Protein AF-A0A0C9SWU8-F1 (afdb_monomer_lite)

pLDDT: mean 70.41, std 19.1, range [39.62, 98.0]

Organism: NCBI:txid664439

Sequence (271 aa):
MQPNIFSATKKQVTKLTDKARAALEDKLDSVSSKKRRNDEHTHTKKSHVDVGSVGRHPNKETPDQETTTHKRRRVEIEEVEDDEEDDLQHQACQLSSDSDVILIEDNDGRSMGHAAMRSTATQSMERAAKTGTRTTVESIKALTPKEELEKMLKDCNSPIYAFFEPTPTIEDVGGRRSHVFKCCARGCKATVRRYLDTTDARSTGNMRKHAKKCWGDEVLKAADSVKSATEVRENIVGSILRTGSITRAFERKGQGKVTYSHRQHTRVETK

Secondary structure (DSSP, 8-state):
-PPP---SSTTSHHHHHHHHHHHHHHHHHHHHGGGSSSS---------------------------------------------------------------------------------------------------------HHHHHHHHHHH---GGGGGB-SSPEEEEETTEEEEEEEB-STT---EEEEESSSGGGG--HHHHHHHHHHH-HHHHHHHHT-S-HHHHIIIIIHHHHHHHHHHHHT--SS--------PPPPTTT--

Radius of gyration: 35.55 Å; chains: 1; bounding box: 85×78×95 Å

Foldseek 3Di:
DDDDDPDPDPPPPVVVVVVVVVVVVVVVVVVVVVPPPDPPDDDDDDDDDDDDDDDDDDDDDDDDDDDDPDDDDPDDDDDDPDDDDDDDDDDDDDDDPDDDPPPPPDPDDDDDDDDDDDDDDDDDDDDDDDDPPPPPPPPPPPPDPVNVQVVVLVVPFQLLLLQWDSRWDWDQDPNWTWTWTAGPFPPGRDIDIATCPDPCNVPCVSSLVVCCVRVNPVLSVVSNVDRGNVCSNVPRVVVCVVVVVVVVVVVDPDPDDPDDDPDDDDPVNVD

Structure (mmCIF, N/CA/C/O backbone):
data_AF-A0A0C9SWU8-F1
#
_entry.id   AF-A0A0C9SWU8-F1
#
loop_
_atom_site.group_PDB
_atom_site.id
_atom_site.type_symbol
_atom_site.label_atom_id
_atom_site.label_alt_id
_atom_site.label_comp_id
_atom_site.label_asym_id
_atom_site.label_entity_id
_atom_site.label_seq_id
_atom_site.pdbx_PDB_ins_code
_atom_site.Cart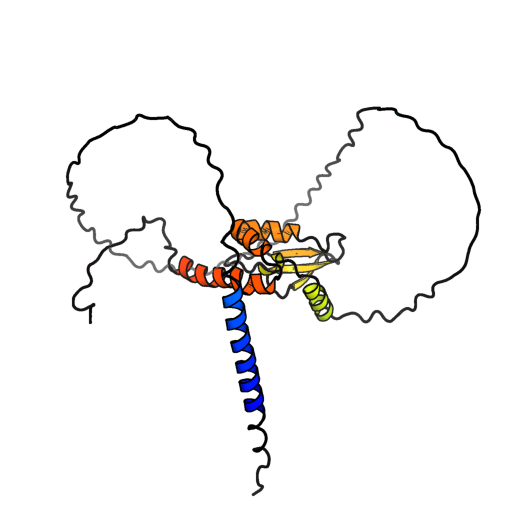n_x
_atom_site.Cartn_y
_atom_site.Cartn_z
_atom_site.occupancy
_atom_site.B_iso_or_equiv
_atom_site.auth_seq_id
_atom_site.auth_comp_id
_atom_site.auth_asym_id
_atom_site.auth_atom_id
_atom_site.pdbx_PDB_model_num
ATOM 1 N N . MET A 1 1 ? 38.769 -31.022 38.317 1.00 47.88 1 MET A N 1
ATOM 2 C CA . MET A 1 1 ? 37.959 -29.785 38.378 1.00 47.88 1 MET A CA 1
ATOM 3 C C . MET A 1 1 ? 38.689 -28.713 37.582 1.00 47.88 1 MET A C 1
ATOM 5 O O . MET A 1 1 ? 39.791 -28.356 37.970 1.00 47.88 1 MET A O 1
ATOM 9 N N . GLN A 1 2 ? 38.154 -28.289 36.434 1.00 52.06 2 GLN A N 1
ATOM 10 C CA . GLN A 1 2 ? 38.769 -27.257 35.586 1.00 52.06 2 GLN A CA 1
ATOM 11 C C . GLN A 1 2 ? 38.039 -25.913 35.774 1.00 52.06 2 GLN A C 1
ATOM 13 O O . GLN A 1 2 ? 36.806 -25.912 35.768 1.00 52.06 2 GLN A O 1
ATOM 18 N N . PRO A 1 3 ? 38.750 -24.783 35.960 1.00 63.34 3 PRO A N 1
ATOM 19 C CA . PRO A 1 3 ? 38.128 -23.472 36.118 1.00 63.34 3 PRO A CA 1
ATOM 20 C C . PRO A 1 3 ? 37.702 -22.865 34.770 1.00 63.34 3 PRO A C 1
ATOM 22 O O . PRO A 1 3 ? 38.410 -22.940 33.770 1.00 63.34 3 PRO A O 1
ATOM 25 N N . ASN A 1 4 ? 36.515 -22.256 34.773 1.00 55.75 4 ASN A N 1
ATOM 26 C CA . ASN A 1 4 ? 35.822 -21.691 33.616 1.00 55.75 4 ASN A CA 1
ATOM 27 C C . ASN A 1 4 ? 36.300 -20.249 33.328 1.00 55.75 4 ASN A C 1
ATOM 29 O O . ASN A 1 4 ? 36.166 -19.372 34.180 1.00 55.75 4 ASN A O 1
ATOM 33 N N . ILE A 1 5 ? 36.852 -20.007 32.133 1.00 56.44 5 ILE A N 1
ATOM 34 C CA . ILE A 1 5 ? 37.619 -18.793 31.764 1.00 56.44 5 ILE A CA 1
ATOM 35 C C . ILE A 1 5 ? 36.737 -17.715 31.070 1.00 56.44 5 ILE A C 1
ATOM 37 O O . ILE A 1 5 ? 37.206 -16.641 30.707 1.00 56.44 5 ILE A O 1
ATOM 41 N N . PHE A 1 6 ? 35.425 -17.929 30.908 1.00 51.94 6 PHE A N 1
ATOM 42 C CA . PHE A 1 6 ? 34.576 -17.103 30.023 1.00 51.94 6 PHE A CA 1
ATOM 43 C C . PHE A 1 6 ? 33.811 -15.913 30.655 1.00 51.94 6 PHE A C 1
ATOM 45 O O . PHE A 1 6 ? 32.826 -15.449 30.081 1.00 51.94 6 PHE A O 1
ATOM 52 N N . SER A 1 7 ? 34.208 -15.360 31.807 1.00 54.78 7 SER A N 1
ATOM 53 C CA . SER A 1 7 ? 33.373 -14.360 32.520 1.00 54.78 7 SER A CA 1
ATOM 54 C C . SER A 1 7 ? 33.763 -12.874 32.375 1.00 54.78 7 SER A C 1
ATOM 56 O O . SER A 1 7 ? 33.052 -12.014 32.898 1.00 54.78 7 SER A O 1
ATOM 58 N N . ALA A 1 8 ? 34.827 -12.511 31.647 1.00 53.88 8 ALA A N 1
ATOM 59 C CA . ALA A 1 8 ? 35.424 -11.170 31.782 1.00 53.88 8 ALA A CA 1
ATOM 60 C C . ALA A 1 8 ? 34.993 -10.070 30.777 1.00 53.88 8 ALA A C 1
ATOM 62 O O . ALA A 1 8 ? 35.348 -8.911 30.985 1.00 53.88 8 ALA A O 1
ATOM 63 N N . THR A 1 9 ? 34.215 -10.339 29.721 1.00 53.28 9 THR A N 1
ATOM 64 C CA . THR A 1 9 ? 34.000 -9.338 28.639 1.00 53.28 9 THR A CA 1
ATOM 65 C C . THR A 1 9 ? 32.663 -8.581 28.661 1.00 53.28 9 THR A C 1
ATOM 67 O O . THR A 1 9 ? 32.473 -7.649 27.881 1.00 53.28 9 THR A O 1
ATOM 70 N N . LYS A 1 10 ? 31.739 -8.868 29.590 1.00 54.56 10 LYS A N 1
ATOM 71 C CA . LYS A 1 10 ? 30.397 -8.234 29.607 1.00 54.56 10 LYS A CA 1
ATOM 72 C C . LYS A 1 10 ? 30.336 -6.780 30.110 1.00 54.56 10 LYS A C 1
ATOM 74 O O . LYS A 1 10 ? 29.286 -6.159 29.995 1.00 54.56 10 LYS A O 1
ATOM 79 N N . LYS A 1 11 ? 31.417 -6.205 30.652 1.00 56.09 11 LYS A N 1
ATOM 80 C CA . LYS A 1 11 ? 31.370 -4.873 31.304 1.00 56.09 11 LYS A CA 1
ATOM 81 C C . LYS A 1 11 ? 31.743 -3.680 30.414 1.00 56.09 11 LYS A C 1
ATOM 83 O O . LYS A 1 11 ? 31.545 -2.546 30.840 1.00 56.09 11 LYS A O 1
ATOM 88 N N . GLN A 1 12 ? 32.278 -3.895 29.209 1.00 54.97 12 GLN A N 1
ATOM 89 C CA . GLN A 1 12 ? 32.677 -2.782 28.328 1.00 54.97 12 GLN A CA 1
ATOM 90 C C . GLN A 1 12 ? 31.614 -2.392 27.290 1.00 54.97 12 GLN A C 1
ATOM 92 O O . GLN A 1 12 ? 31.595 -1.245 26.856 1.00 54.97 12 GLN A O 1
ATOM 97 N N . VAL A 1 13 ? 30.684 -3.288 26.945 1.00 53.06 13 VAL A N 1
ATOM 98 C CA . VAL A 1 13 ? 29.680 -3.025 25.896 1.00 53.06 13 VAL A CA 1
ATOM 99 C C . VAL A 1 13 ? 28.557 -2.090 26.376 1.00 53.06 13 VAL A C 1
ATOM 101 O O . VAL A 1 13 ? 28.048 -1.301 25.589 1.00 53.06 13 VAL A O 1
ATOM 104 N N . THR A 1 14 ? 28.222 -2.081 27.670 1.00 56.97 14 THR A N 1
ATOM 105 C CA . THR A 1 14 ? 27.148 -1.221 28.209 1.00 56.97 14 THR A CA 1
ATOM 106 C C . THR A 1 14 ? 27.554 0.245 28.382 1.00 56.97 14 THR A C 1
ATOM 108 O O . THR A 1 14 ? 26.711 1.129 28.312 1.00 56.97 14 THR A O 1
ATOM 111 N N . LYS A 1 15 ? 28.849 0.551 28.542 1.00 56.38 15 LYS A N 1
ATOM 112 C CA . LYS A 1 15 ? 29.302 1.947 28.698 1.00 56.38 15 LYS A CA 1
ATOM 113 C C . LYS A 1 15 ? 29.276 2.743 27.392 1.00 56.38 15 LYS A C 1
ATOM 115 O O . LYS A 1 15 ? 29.245 3.971 27.429 1.00 56.38 15 LYS A O 1
ATOM 120 N N . LEU A 1 16 ? 29.301 2.065 26.242 1.00 50.59 16 LEU A N 1
ATOM 121 C CA . LEU A 1 16 ? 29.279 2.733 24.941 1.00 50.59 16 LEU A CA 1
ATOM 122 C C . LEU A 1 16 ? 27.865 3.197 24.546 1.00 50.59 16 LEU A C 1
ATOM 124 O O . LEU A 1 16 ? 27.728 4.169 23.807 1.00 50.59 16 LEU A O 1
ATOM 128 N N . THR A 1 17 ? 26.818 2.549 25.064 1.00 58.84 17 THR A N 1
ATOM 129 C CA . THR A 1 17 ? 25.421 2.853 24.716 1.00 58.84 17 THR A CA 1
ATOM 130 C C . THR A 1 17 ? 24.862 4.055 25.474 1.00 58.84 17 THR A C 1
ATOM 132 O O . THR A 1 17 ? 24.115 4.841 24.894 1.00 58.84 17 THR A O 1
ATOM 135 N N . ASP A 1 18 ? 25.280 4.272 26.722 1.00 63.75 18 ASP A N 1
ATOM 136 C CA . ASP A 1 18 ? 24.741 5.370 27.539 1.00 63.75 18 ASP A CA 1
ATOM 137 C C . ASP A 1 18 ? 25.256 6.743 27.077 1.00 63.75 18 ASP A C 1
ATOM 139 O O . ASP A 1 18 ? 24.504 7.717 27.027 1.00 63.75 18 ASP A O 1
ATOM 143 N N . LYS A 1 19 ? 26.516 6.817 26.626 1.00 69.94 19 LYS A N 1
ATOM 144 C CA . LYS A 1 19 ? 27.094 8.062 26.089 1.00 69.94 19 LYS A CA 1
ATOM 145 C C . LYS A 1 19 ? 26.500 8.447 24.730 1.00 69.94 19 LYS A C 1
ATOM 147 O O . LYS A 1 19 ? 26.352 9.632 24.440 1.00 69.94 19 LYS A O 1
ATOM 152 N N . ALA A 1 20 ? 26.137 7.460 23.910 1.00 67.31 20 ALA A N 1
ATOM 153 C CA . ALA A 1 20 ? 25.455 7.702 22.640 1.00 67.31 20 ALA A CA 1
ATOM 154 C C . ALA A 1 20 ? 24.008 8.183 22.844 1.00 67.31 20 ALA A C 1
ATOM 156 O O . ALA A 1 20 ? 23.536 9.026 22.083 1.00 67.31 20 ALA A O 1
ATOM 157 N N . ARG A 1 21 ? 23.325 7.699 23.893 1.00 74.62 21 ARG A N 1
ATOM 158 C CA . ARG A 1 21 ? 21.961 8.123 24.237 1.00 74.62 21 ARG A CA 1
ATOM 159 C C . ARG A 1 21 ? 21.907 9.580 24.710 1.00 74.62 21 ARG A C 1
ATOM 161 O O . ARG A 1 21 ? 21.092 10.337 24.195 1.00 74.62 21 ARG A O 1
ATOM 168 N N . ALA A 1 22 ? 22.834 9.999 25.576 1.00 72.31 22 ALA A N 1
ATOM 169 C CA . ALA A 1 22 ? 22.906 11.386 26.054 1.00 72.31 22 ALA A CA 1
ATOM 170 C C . ALA A 1 22 ? 23.155 12.408 24.921 1.00 72.31 22 ALA A C 1
ATOM 172 O O . ALA A 1 22 ? 22.574 13.487 24.911 1.00 72.31 22 ALA A O 1
ATOM 173 N N . ALA A 1 23 ? 23.960 12.053 23.911 1.00 69.44 23 ALA A N 1
ATOM 174 C CA . ALA A 1 23 ? 24.238 12.939 22.774 1.00 69.44 23 ALA A CA 1
ATOM 175 C C . ALA A 1 23 ? 23.053 13.111 21.796 1.00 69.44 23 ALA A C 1
ATOM 177 O O . ALA A 1 23 ? 23.076 14.018 20.958 1.00 69.44 23 ALA A O 1
ATOM 178 N N . LEU A 1 24 ? 22.043 12.233 21.856 1.00 67.00 24 LEU A N 1
ATOM 179 C CA . LEU A 1 24 ? 20.829 12.340 21.042 1.00 67.00 24 LEU A CA 1
ATOM 180 C C . LEU A 1 24 ? 19.758 13.216 21.705 1.00 67.00 24 LEU A C 1
ATOM 182 O O . LEU A 1 24 ? 19.056 13.926 20.988 1.00 67.00 24 LEU A O 1
ATOM 186 N N . GLU A 1 25 ? 19.665 13.215 23.037 1.00 73.94 25 GLU A N 1
ATOM 187 C CA . GLU A 1 25 ? 18.681 14.023 23.776 1.00 73.94 25 GLU A CA 1
ATOM 188 C C . GLU A 1 25 ? 18.983 15.531 23.662 1.00 73.94 25 GLU A C 1
ATOM 190 O O . GLU A 1 25 ? 18.092 16.295 23.294 1.00 73.94 25 GLU A O 1
ATOM 195 N N . ASP A 1 26 ? 20.253 15.947 23.767 1.00 69.94 26 ASP A N 1
ATOM 196 C CA . ASP A 1 26 ? 20.664 17.360 23.612 1.00 69.94 26 ASP A CA 1
ATOM 197 C C . ASP A 1 26 ? 20.323 17.967 22.234 1.00 69.94 26 ASP A C 1
ATOM 199 O O . ASP A 1 26 ? 20.145 19.180 22.084 1.00 69.94 26 ASP A O 1
ATOM 203 N N . LYS A 1 27 ? 20.213 17.143 21.183 1.00 70.00 27 LYS A N 1
ATOM 204 C CA . LYS A 1 27 ? 19.868 17.642 19.843 1.00 70.00 27 LYS A CA 1
ATOM 205 C C . LYS A 1 27 ? 18.384 17.963 19.702 1.00 70.00 27 LYS A C 1
ATOM 207 O O . LYS A 1 27 ? 18.059 18.873 18.936 1.00 70.00 27 LYS A O 1
ATOM 212 N N . LEU A 1 28 ? 17.502 17.263 20.418 1.00 65.31 28 LEU A N 1
ATOM 213 C CA . LEU A 1 28 ? 16.052 17.441 20.296 1.00 65.31 28 LEU A CA 1
ATOM 214 C C . LEU A 1 28 ? 15.585 18.774 20.901 1.00 65.31 28 LEU A C 1
ATOM 216 O O . LEU A 1 28 ? 14.762 19.461 20.289 1.00 65.31 28 LEU A O 1
ATOM 220 N N . ASP A 1 29 ? 16.194 19.218 22.001 1.00 61.25 29 ASP A N 1
ATOM 221 C CA . ASP A 1 29 ? 15.838 20.496 22.636 1.00 61.25 29 ASP A CA 1
ATOM 222 C C . ASP A 1 29 ? 16.274 21.722 21.812 1.00 61.25 29 ASP A C 1
ATOM 224 O O . ASP A 1 29 ? 15.591 22.755 21.788 1.00 61.25 29 ASP A O 1
ATOM 228 N N . SER A 1 30 ? 17.351 21.600 21.025 1.00 59.16 30 SER A N 1
ATOM 229 C CA . SER A 1 30 ? 17.809 22.690 20.149 1.00 59.16 30 SER A CA 1
ATOM 230 C C . SER A 1 30 ? 16.862 22.960 18.965 1.00 59.16 30 SER A C 1
ATOM 232 O O . SER A 1 30 ? 16.783 24.090 18.473 1.00 59.16 30 SER A O 1
ATOM 234 N N . VAL A 1 31 ? 16.106 21.947 18.517 1.00 57.38 31 VAL A N 1
ATOM 235 C CA . VAL A 1 31 ? 15.198 22.060 17.361 1.00 57.38 31 VAL A CA 1
ATOM 236 C C . VAL A 1 31 ? 13.874 22.723 17.759 1.00 57.38 31 VAL A C 1
ATOM 238 O O . VAL A 1 31 ? 13.303 23.478 16.969 1.00 57.38 31 VAL A O 1
ATOM 241 N N . SER A 1 32 ? 13.423 22.541 19.005 1.00 55.31 32 SER A N 1
ATOM 242 C CA . SER A 1 32 ? 12.180 23.145 19.514 1.00 55.31 32 SER A CA 1
ATOM 243 C C . SER A 1 32 ? 12.263 24.679 19.618 1.00 55.31 32 SER A C 1
ATOM 245 O O . SER A 1 32 ? 11.308 25.397 19.310 1.00 55.31 32 SER A O 1
ATOM 247 N N . SER A 1 33 ? 13.446 25.220 19.928 1.00 55.47 33 SER A N 1
ATOM 248 C CA . SER A 1 33 ? 13.634 26.667 20.126 1.00 55.47 33 SER A CA 1
ATOM 249 C C . SER A 1 33 ? 13.667 27.491 18.829 1.00 55.47 33 SER A C 1
ATOM 251 O O . SER A 1 33 ? 13.502 28.711 18.867 1.00 55.47 33 SER A O 1
ATOM 253 N N . LYS A 1 34 ? 13.835 26.860 17.658 1.00 53.09 34 LYS A N 1
ATOM 254 C CA . LYS A 1 34 ? 13.972 27.573 16.370 1.00 53.09 34 LYS A CA 1
ATOM 255 C C . LYS A 1 34 ? 12.651 27.801 15.628 1.00 53.09 34 LYS A C 1
ATOM 257 O O . LYS A 1 34 ? 12.633 28.541 14.650 1.00 53.09 34 LYS A O 1
ATOM 262 N N . LYS A 1 35 ? 11.538 27.232 16.110 1.00 48.38 35 LYS A N 1
ATOM 263 C CA . LYS A 1 35 ? 10.212 27.354 15.474 1.00 48.38 35 LYS A CA 1
ATOM 264 C C . LYS A 1 35 ? 9.399 28.583 15.920 1.00 48.38 35 LYS A C 1
ATOM 266 O O . LYS A 1 35 ? 8.343 28.837 15.364 1.00 48.38 35 LYS A O 1
ATOM 271 N N . ARG A 1 36 ? 9.885 29.383 16.877 1.00 53.19 36 ARG A N 1
ATOM 272 C CA . ARG A 1 36 ? 9.131 30.513 17.464 1.00 53.19 36 ARG A CA 1
ATOM 273 C C . ARG A 1 36 ? 9.461 31.914 16.921 1.00 53.19 36 ARG A C 1
ATOM 275 O O . ARG A 1 36 ? 9.076 32.890 17.549 1.00 53.19 36 ARG A O 1
ATOM 282 N N . ARG A 1 37 ? 10.173 32.056 15.795 1.00 53.34 37 ARG A N 1
ATOM 283 C CA . ARG A 1 37 ? 10.586 33.387 15.281 1.00 53.34 37 ARG A CA 1
ATOM 284 C C . ARG A 1 37 ? 9.999 33.827 13.932 1.00 53.34 37 ARG A C 1
ATOM 286 O O . ARG A 1 37 ? 10.381 34.892 13.471 1.00 53.34 37 ARG A O 1
ATOM 293 N N . ASN A 1 38 ? 9.070 33.084 13.324 1.00 53.50 38 ASN A N 1
ATOM 294 C CA . ASN A 1 38 ? 8.582 33.410 11.971 1.00 53.50 38 ASN A CA 1
ATOM 295 C C . ASN A 1 38 ? 7.116 33.877 11.861 1.00 53.50 38 ASN A C 1
ATOM 297 O O . ASN A 1 38 ? 6.667 34.100 10.744 1.00 53.50 38 ASN A O 1
ATOM 301 N N . ASP A 1 39 ? 6.395 34.098 12.964 1.00 51.38 39 ASP A N 1
ATOM 302 C CA . ASP A 1 39 ? 4.965 34.469 12.920 1.00 51.38 39 ASP A CA 1
ATOM 303 C C . ASP A 1 39 ? 4.675 35.963 13.180 1.00 51.38 39 ASP A C 1
ATOM 305 O O . ASP A 1 39 ? 3.559 36.324 13.542 1.00 51.38 39 ASP A O 1
ATOM 309 N N . GLU A 1 40 ? 5.642 36.864 12.971 1.00 52.06 40 GLU A N 1
ATOM 310 C CA . GLU A 1 40 ? 5.453 38.302 13.239 1.00 52.06 40 GLU A CA 1
ATOM 311 C C . GLU A 1 40 ? 5.787 39.196 12.032 1.00 52.06 40 GLU A C 1
ATOM 313 O O . GLU A 1 40 ? 6.604 40.111 12.117 1.00 52.06 40 GLU A O 1
ATOM 318 N N . HIS A 1 41 ? 5.161 38.941 10.873 1.00 55.16 41 HIS A N 1
ATOM 319 C CA . HIS A 1 41 ? 5.065 39.967 9.824 1.00 55.16 41 HIS A CA 1
ATOM 320 C C . HIS A 1 41 ? 3.952 39.734 8.786 1.00 55.16 41 HIS A C 1
ATOM 322 O O . HIS A 1 41 ? 4.223 39.413 7.635 1.00 55.16 41 HIS A O 1
ATOM 328 N N . THR A 1 42 ? 2.690 39.991 9.143 1.00 51.53 42 THR A N 1
ATOM 329 C CA . THR A 1 42 ? 1.671 40.400 8.151 1.00 51.53 42 THR A CA 1
ATOM 330 C C . THR A 1 42 ? 0.704 41.404 8.769 1.00 51.53 42 THR A C 1
ATOM 332 O O . THR A 1 42 ? -0.363 41.058 9.272 1.00 51.53 42 THR A O 1
ATOM 335 N N . HIS A 1 43 ? 1.102 42.673 8.722 1.00 46.78 43 HIS A N 1
ATOM 336 C CA . HIS A 1 43 ? 0.250 43.816 9.010 1.00 46.78 43 HIS A CA 1
ATOM 337 C C . HIS A 1 43 ? -0.621 44.169 7.788 1.00 46.78 43 HIS A C 1
ATOM 339 O O . HIS A 1 43 ? -0.123 44.461 6.704 1.00 46.78 43 HIS A O 1
ATOM 345 N N . THR A 1 44 ? -1.934 44.200 8.028 1.00 42.56 44 THR A N 1
ATOM 346 C CA . THR A 1 44 ? -2.910 45.202 7.552 1.00 42.56 44 THR A CA 1
ATOM 347 C C . THR A 1 44 ? -2.995 45.539 6.057 1.00 42.56 44 THR A C 1
ATOM 349 O O . THR A 1 44 ? -2.288 46.420 5.575 1.00 42.56 44 THR A O 1
ATOM 352 N N . LYS A 1 45 ? -4.061 45.055 5.399 1.00 53.34 45 LYS A N 1
ATOM 353 C CA . LYS A 1 45 ? -4.880 45.907 4.515 1.00 53.34 45 LYS A CA 1
ATOM 354 C C . LYS A 1 45 ? -6.374 45.714 4.792 1.00 53.34 45 LYS A C 1
ATOM 356 O O . LYS A 1 45 ? -6.928 44.637 4.615 1.00 53.34 45 LYS A O 1
ATOM 361 N N . LYS A 1 46 ? -6.974 46.808 5.272 1.00 52.31 46 LYS A N 1
ATOM 362 C CA . LYS A 1 46 ? -8.406 47.082 5.433 1.00 52.31 46 LYS A CA 1
ATOM 363 C C . LYS A 1 46 ? -9.072 47.274 4.064 1.00 52.31 46 LYS A C 1
ATOM 365 O O . LYS A 1 46 ? -8.581 48.064 3.267 1.00 52.31 46 LYS A O 1
ATOM 370 N N . SER A 1 47 ? -10.251 46.688 3.898 1.00 53.88 47 SER A N 1
ATOM 371 C CA . SER A 1 47 ? -11.378 47.211 3.106 1.00 53.88 47 SER A CA 1
ATOM 372 C C . SER A 1 47 ? -12.620 46.482 3.634 1.00 53.88 47 SER A C 1
ATOM 374 O O . SER A 1 47 ? -12.801 45.305 3.354 1.00 53.88 47 SER A O 1
ATOM 376 N N . HIS A 1 48 ? -13.296 46.975 4.671 1.00 50.97 48 HIS A N 1
ATOM 377 C CA . HIS A 1 48 ? -14.380 47.962 4.601 1.00 50.97 48 HIS A CA 1
ATOM 378 C C . HIS A 1 48 ? -15.271 47.801 3.365 1.00 50.97 48 HIS A C 1
ATOM 380 O O . HIS A 1 48 ? -15.097 48.505 2.374 1.00 50.97 48 HIS A O 1
ATOM 386 N N . VAL A 1 49 ? -16.254 46.908 3.461 1.00 55.78 49 VAL A N 1
ATOM 387 C CA . VAL A 1 49 ? -17.534 47.094 2.780 1.00 55.78 49 VAL A CA 1
ATOM 388 C C . VAL A 1 49 ? -18.625 46.780 3.787 1.00 55.78 49 VAL A C 1
ATOM 390 O O . VAL A 1 49 ? -18.554 45.809 4.537 1.00 55.78 49 VAL A O 1
ATOM 393 N N . ASP A 1 50 ? -19.550 47.713 3.837 1.00 46.81 50 ASP A N 1
ATOM 394 C CA . ASP A 1 50 ? -20.534 47.953 4.867 1.00 46.81 50 ASP A CA 1
ATOM 395 C C . ASP A 1 50 ? -21.916 47.551 4.326 1.00 46.81 50 ASP A C 1
ATOM 397 O O . ASP A 1 50 ? -22.122 47.506 3.113 1.00 46.81 50 ASP A O 1
ATOM 401 N N . VAL A 1 51 ? -22.863 47.381 5.248 1.00 44.72 51 VAL A N 1
ATOM 402 C CA . VAL A 1 51 ? -24.325 47.341 5.046 1.00 44.72 51 VAL A CA 1
ATOM 403 C C . VAL A 1 51 ? -24.963 46.048 4.510 1.00 44.72 51 VAL A C 1
ATOM 405 O O . VAL A 1 51 ? -24.849 45.670 3.349 1.00 44.72 51 VAL A O 1
ATOM 408 N N . GLY A 1 52 ? -25.796 45.448 5.366 1.00 42.62 52 GLY A N 1
ATOM 409 C CA . GLY A 1 52 ? -26.763 44.412 4.999 1.00 42.62 52 GLY A CA 1
ATOM 410 C C . GLY A 1 52 ? -27.570 43.914 6.194 1.00 42.62 52 GLY A C 1
ATOM 411 O O . GLY A 1 52 ? -27.453 42.763 6.591 1.00 42.62 52 GLY A O 1
ATOM 412 N N . SER A 1 53 ? -28.320 44.824 6.813 1.00 46.88 53 SER A N 1
ATOM 413 C CA . SER A 1 53 ? -29.172 44.597 7.983 1.00 46.88 53 SER A CA 1
ATOM 414 C C . SER A 1 53 ? -30.447 43.794 7.660 1.00 46.88 53 SER A C 1
ATOM 416 O O . SER A 1 53 ? -30.896 43.750 6.518 1.00 46.88 53 SER A O 1
ATOM 418 N N . VAL A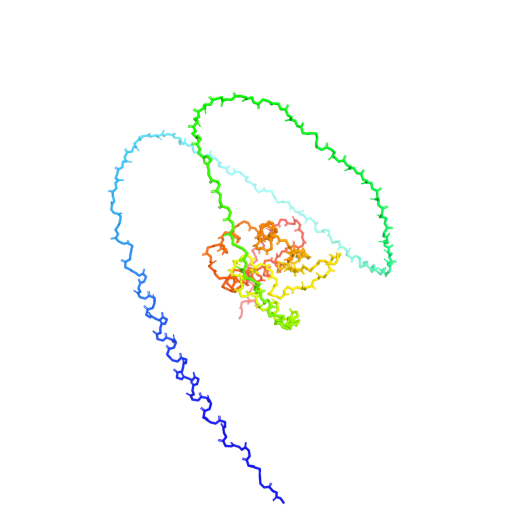 1 54 ? -31.086 43.335 8.742 1.00 43.19 54 VAL A N 1
ATOM 419 C CA . VAL A 1 54 ? -32.500 42.947 8.924 1.00 43.19 54 VAL A CA 1
ATOM 420 C C . VAL A 1 54 ? -32.857 41.463 8.758 1.00 43.19 54 VAL A C 1
ATOM 422 O O . VAL A 1 54 ? -32.848 40.901 7.671 1.00 43.19 54 VAL A O 1
ATOM 425 N N . GLY A 1 55 ? -33.296 40.858 9.869 1.00 43.56 55 GLY A N 1
ATOM 426 C CA . GLY A 1 55 ? -33.963 39.553 9.870 1.00 43.56 55 GLY A CA 1
ATOM 427 C C . GLY A 1 55 ? -34.205 38.959 11.257 1.00 43.56 55 GLY A C 1
ATOM 428 O O . GLY A 1 55 ? -33.804 37.835 11.530 1.00 43.56 55 GLY A O 1
ATOM 429 N N . ARG A 1 56 ? -34.816 39.731 12.160 1.00 48.31 56 ARG A N 1
ATOM 430 C CA . ARG A 1 56 ? -35.217 39.320 13.514 1.00 48.31 56 ARG A CA 1
ATOM 431 C C . ARG A 1 56 ? -36.490 38.463 13.433 1.00 48.31 56 ARG A C 1
ATOM 433 O O . ARG A 1 56 ? -37.487 38.946 12.913 1.00 48.31 56 ARG A O 1
ATOM 440 N N . HIS A 1 57 ? -36.495 37.265 14.015 1.00 44.53 57 HIS A N 1
ATOM 441 C CA . HIS A 1 57 ? -37.722 36.525 14.344 1.00 44.53 57 HIS A CA 1
ATOM 442 C C . HIS A 1 57 ? -37.588 35.876 15.732 1.00 44.53 57 HIS A C 1
ATOM 444 O O . HIS A 1 57 ? -36.651 35.104 15.938 1.00 44.53 57 HIS A O 1
ATOM 450 N N . PRO A 1 58 ? -38.486 36.179 16.689 1.00 64.44 58 PRO A N 1
ATOM 451 C CA . PRO A 1 58 ? -38.588 35.463 17.953 1.00 64.44 58 PRO A CA 1
ATOM 452 C C . PRO A 1 58 ? -39.818 34.535 18.022 1.00 64.44 58 PRO A C 1
ATOM 454 O O . PRO A 1 58 ? -40.811 34.745 17.328 1.00 64.44 58 PRO A O 1
ATOM 457 N N . ASN A 1 59 ? -39.735 33.610 18.986 1.00 46.34 59 ASN A N 1
ATOM 458 C CA . ASN A 1 59 ? -40.790 32.833 19.657 1.00 46.34 59 ASN A CA 1
ATOM 459 C C . ASN A 1 59 ? -41.433 31.642 18.930 1.00 46.34 59 ASN A C 1
ATOM 461 O O . ASN A 1 59 ? -42.152 31.809 17.952 1.00 46.34 59 ASN A O 1
ATOM 465 N N . LYS A 1 60 ? -41.314 30.455 19.543 1.00 46.84 60 LYS A N 1
ATOM 466 C CA . LYS A 1 60 ? -42.388 29.794 20.326 1.00 46.84 60 LYS A CA 1
ATOM 467 C C . LYS A 1 60 ? -41.898 28.416 20.789 1.00 46.84 60 LYS A C 1
ATOM 469 O O . LYS A 1 60 ? -41.372 27.655 19.992 1.00 46.84 60 LYS A O 1
ATOM 474 N N . GLU A 1 61 ? -41.765 28.210 22.095 1.00 43.81 61 GLU A N 1
ATOM 475 C CA . GLU A 1 61 ? -42.760 27.553 22.964 1.00 43.81 61 GLU A CA 1
ATOM 476 C C . GLU A 1 61 ? -42.893 26.040 22.717 1.00 43.81 61 GLU A C 1
ATOM 478 O O . GLU A 1 61 ? -43.309 25.576 21.661 1.00 43.81 61 GLU A O 1
ATOM 483 N N . THR A 1 62 ? -42.516 25.306 23.765 1.00 46.84 62 THR A N 1
ATOM 484 C CA . THR A 1 62 ? -42.839 23.912 24.097 1.00 46.84 62 THR A CA 1
ATOM 485 C C . THR A 1 62 ? -44.324 23.582 23.921 1.00 46.84 62 THR A C 1
ATOM 487 O O . THR A 1 62 ? -45.164 24.464 24.101 1.00 46.84 62 THR A O 1
ATOM 490 N N . PRO A 1 63 ? -44.659 22.299 23.694 1.00 58.44 63 PRO A N 1
ATOM 491 C CA . PRO A 1 63 ? -45.346 21.599 24.782 1.00 58.44 63 PRO A CA 1
ATOM 492 C C . PRO A 1 63 ? -44.979 20.112 24.951 1.00 58.44 63 PRO A C 1
ATOM 494 O O . PRO A 1 63 ? -44.729 19.379 24.000 1.00 58.44 63 PRO A O 1
ATOM 497 N N . ASP A 1 64 ? -44.997 19.746 26.228 1.00 39.62 64 ASP A N 1
ATOM 498 C CA . ASP A 1 64 ? -45.616 18.578 26.848 1.00 39.62 64 ASP A CA 1
ATOM 499 C C . ASP A 1 64 ? -45.168 17.132 26.598 1.00 39.62 64 ASP A C 1
ATOM 501 O O . ASP A 1 64 ? -44.880 16.628 25.518 1.00 39.62 64 ASP A O 1
ATOM 505 N N . GLN A 1 65 ? -45.144 16.488 27.760 1.00 50.00 65 GLN A N 1
ATOM 506 C CA . GLN A 1 65 ? -44.859 15.117 28.103 1.00 50.00 65 GLN A CA 1
ATOM 507 C C . GLN A 1 65 ? -45.920 14.171 27.527 1.00 50.00 65 GLN A C 1
ATOM 509 O O . GLN A 1 65 ? -47.108 14.369 27.760 1.00 50.00 65 GLN A O 1
ATOM 514 N N . GLU A 1 66 ? -45.489 13.053 26.944 1.00 44.31 66 GLU A N 1
ATOM 515 C CA . GLU A 1 66 ? -46.298 11.833 26.923 1.00 44.31 66 GLU A CA 1
ATOM 516 C C . GLU A 1 66 ? -45.497 10.662 27.496 1.00 44.31 66 GLU A C 1
ATOM 518 O O . GLU A 1 66 ? -44.436 10.253 27.017 1.00 44.31 66 GLU A O 1
ATOM 523 N N . THR A 1 67 ? -46.022 10.152 28.604 1.00 51.75 67 THR A N 1
ATOM 524 C CA . THR A 1 67 ? -45.515 9.019 29.364 1.00 51.75 67 THR A CA 1
ATOM 525 C C . THR A 1 67 ? -46.031 7.732 28.732 1.00 51.75 67 THR A C 1
ATOM 527 O O . THR A 1 67 ? -47.073 7.203 29.108 1.00 51.75 67 THR A O 1
ATOM 530 N N . THR A 1 68 ? -45.285 7.182 27.774 1.00 43.53 68 THR A N 1
ATOM 531 C CA . THR A 1 68 ? -45.634 5.872 27.203 1.00 43.53 68 THR A CA 1
ATOM 532 C C . THR A 1 68 ? -45.008 4.759 28.043 1.00 43.53 68 THR A C 1
ATOM 534 O O . THR A 1 68 ? -43.815 4.459 27.966 1.00 43.53 68 THR A O 1
ATOM 537 N N . THR A 1 69 ? -45.830 4.151 28.893 1.00 50.59 69 THR A N 1
ATOM 538 C CA . THR A 1 69 ? -45.519 2.946 29.665 1.00 50.59 69 THR A CA 1
ATOM 539 C C . THR A 1 69 ? -45.418 1.740 28.727 1.00 50.59 69 THR A C 1
ATOM 541 O O . THR A 1 69 ? -46.396 1.053 28.438 1.00 50.59 69 THR A O 1
ATOM 544 N N . HIS A 1 70 ? -44.208 1.437 28.251 1.00 46.56 70 HIS A N 1
ATOM 545 C CA . HIS A 1 70 ? -43.954 0.193 27.527 1.00 46.56 70 HIS A CA 1
ATOM 546 C C . HIS A 1 70 ? -43.815 -0.985 28.497 1.00 46.56 70 HIS A C 1
ATOM 548 O O . HIS A 1 70 ? -42.799 -1.200 29.160 1.00 46.56 70 HIS A O 1
ATOM 554 N N . LYS A 1 71 ? -44.898 -1.758 28.551 1.00 55.12 71 LYS A N 1
ATOM 555 C CA . LYS A 1 71 ? -45.029 -3.086 29.148 1.00 55.12 71 LYS A CA 1
ATOM 556 C C . LYS A 1 71 ? -43.883 -3.992 28.670 1.00 55.12 71 LYS A C 1
ATOM 558 O O . LYS A 1 71 ? -43.810 -4.344 27.494 1.00 55.12 71 LYS A O 1
ATOM 563 N N . ARG A 1 72 ? -42.991 -4.370 29.594 1.00 47.91 72 ARG A N 1
ATOM 564 C CA . ARG A 1 72 ? -41.959 -5.403 29.409 1.00 47.91 72 ARG A CA 1
ATOM 565 C C . ARG A 1 72 ? -42.615 -6.696 28.912 1.00 47.91 72 ARG A C 1
ATOM 567 O O . ARG A 1 72 ? -43.243 -7.405 29.695 1.00 47.91 72 ARG A O 1
ATOM 574 N N . ARG A 1 73 ? -42.437 -7.025 27.632 1.00 49.31 73 ARG A N 1
ATOM 575 C CA . ARG A 1 73 ? -42.530 -8.407 27.151 1.00 49.31 73 ARG A CA 1
ATOM 576 C C . ARG A 1 73 ? -41.161 -9.043 27.369 1.00 49.31 73 ARG A C 1
ATOM 578 O O . ARG A 1 73 ? -40.182 -8.662 26.738 1.00 49.31 73 ARG A O 1
ATOM 585 N N . ARG A 1 74 ? -41.111 -9.951 28.341 1.00 54.41 74 ARG A N 1
ATOM 586 C CA . ARG A 1 74 ? -40.044 -10.929 28.537 1.00 54.41 74 ARG A CA 1
ATOM 587 C C . ARG A 1 74 ? -40.041 -11.805 27.283 1.00 54.41 74 ARG A C 1
ATOM 589 O O . ARG A 1 74 ? -41.004 -12.527 27.061 1.00 54.41 74 ARG A O 1
ATOM 596 N N . VAL A 1 75 ? -39.039 -11.633 26.428 1.00 46.06 75 VAL A N 1
ATOM 597 C CA . VAL A 1 75 ? -38.752 -12.580 25.351 1.00 46.06 75 VAL A CA 1
ATOM 598 C C . VAL A 1 75 ? -37.826 -13.608 25.977 1.00 46.06 75 VAL A C 1
ATOM 600 O O . VAL A 1 75 ? -36.714 -13.273 26.383 1.00 46.06 75 VAL A O 1
ATOM 603 N N . GLU A 1 76 ? -38.351 -14.810 26.171 1.00 60.56 76 GLU A N 1
ATOM 604 C CA . GLU A 1 76 ? -37.541 -15.994 26.417 1.00 60.56 76 GLU A CA 1
ATOM 605 C C . GLU A 1 76 ? -36.793 -16.270 25.115 1.00 60.56 76 GLU A C 1
ATOM 607 O O . GLU A 1 76 ? -37.394 -16.382 24.048 1.00 60.56 76 GLU A O 1
ATOM 612 N N . ILE A 1 77 ? -35.468 -16.210 25.199 1.00 49.25 77 ILE A N 1
ATOM 613 C CA . ILE A 1 77 ? -34.574 -16.593 24.116 1.00 49.25 77 ILE A CA 1
ATOM 614 C C . ILE A 1 77 ? -34.447 -18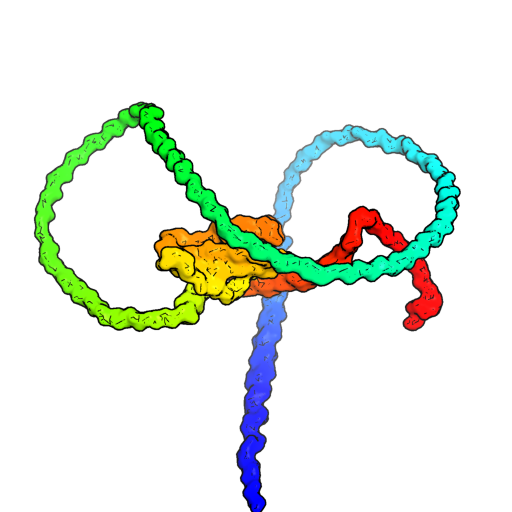.102 24.270 1.00 49.25 77 ILE A C 1
ATOM 616 O O . ILE A 1 77 ? -33.799 -18.560 25.208 1.00 49.25 77 ILE A O 1
ATOM 620 N N . GLU A 1 78 ? -35.143 -18.849 23.417 1.00 62.38 78 GLU A N 1
ATOM 621 C CA . GLU A 1 78 ? -34.821 -20.253 23.195 1.00 62.38 78 GLU A CA 1
ATOM 622 C C . GLU A 1 78 ? -33.467 -20.307 22.485 1.00 62.38 78 GLU A C 1
ATOM 624 O O . GLU A 1 78 ? -33.219 -19.596 21.506 1.00 62.38 78 GLU A O 1
ATOM 629 N N . GLU A 1 79 ? -32.564 -21.086 23.067 1.00 65.12 79 GLU A N 1
ATOM 630 C CA . GLU A 1 79 ? -31.256 -21.405 22.521 1.00 65.12 79 GLU A CA 1
ATOM 631 C C . GLU A 1 79 ? -31.480 -22.255 21.268 1.00 65.12 79 GLU A C 1
ATOM 633 O O . GLU A 1 79 ? -31.990 -23.369 21.349 1.00 65.12 79 GLU A O 1
ATOM 638 N N . VAL A 1 80 ? -31.161 -21.694 20.101 1.00 55.56 80 VAL A N 1
ATOM 639 C CA . VAL A 1 80 ? -31.091 -22.451 18.850 1.00 55.56 80 VAL A CA 1
ATOM 640 C C . VAL A 1 80 ? -29.642 -22.893 18.692 1.00 55.56 80 VAL A C 1
ATOM 642 O O . VAL A 1 80 ? -28.755 -22.083 18.410 1.00 55.56 80 VAL A O 1
ATOM 645 N N . GLU A 1 81 ? -29.414 -24.171 18.970 1.00 65.56 81 GLU A N 1
ATOM 646 C CA . GLU A 1 81 ? -28.223 -24.917 18.580 1.00 65.56 81 GLU A CA 1
ATOM 647 C C . GLU A 1 81 ? -28.352 -25.221 17.081 1.00 65.56 81 GLU A C 1
ATOM 649 O O . GLU A 1 81 ? -29.039 -26.159 16.692 1.00 65.56 81 GLU A O 1
ATOM 654 N N . ASP A 1 82 ? -27.744 -24.386 16.234 1.00 48.25 82 ASP A N 1
ATOM 655 C CA . ASP A 1 82 ? -27.547 -24.709 14.818 1.00 48.25 82 ASP A CA 1
ATOM 656 C C . ASP A 1 82 ? -26.140 -25.303 14.656 1.00 48.25 82 ASP A C 1
ATOM 658 O O . ASP A 1 82 ? -25.161 -24.605 14.367 1.00 48.25 82 ASP A O 1
ATOM 662 N N . ASP A 1 83 ? -26.062 -26.609 14.907 1.00 55.00 83 ASP A N 1
ATOM 663 C CA . ASP A 1 83 ? -25.129 -27.507 14.236 1.00 55.00 83 ASP A CA 1
ATOM 664 C C . ASP A 1 83 ? -25.487 -27.527 12.746 1.00 55.00 83 ASP A C 1
ATOM 666 O O . ASP A 1 83 ? -26.618 -27.849 12.419 1.00 55.00 83 ASP A O 1
ATOM 670 N N . GLU A 1 84 ? -24.553 -27.207 11.852 1.00 63.28 84 GLU A N 1
ATOM 671 C CA . GLU A 1 84 ? -24.477 -27.823 10.518 1.00 63.28 84 GLU A CA 1
ATOM 672 C C . GLU A 1 84 ? -23.049 -27.611 9.990 1.00 63.28 84 GLU A C 1
ATOM 674 O O . GLU A 1 84 ? -22.600 -26.495 9.693 1.00 63.28 84 GLU A O 1
ATOM 679 N N . GLU A 1 85 ? -22.325 -28.725 9.944 1.00 53.22 85 GLU A N 1
ATOM 680 C CA . GLU A 1 85 ? -21.086 -28.902 9.205 1.00 53.22 85 GLU A CA 1
ATOM 681 C C . GLU A 1 85 ? -21.348 -28.976 7.690 1.00 53.22 85 GLU A C 1
ATOM 683 O O . GLU A 1 85 ? -22.464 -29.204 7.245 1.00 53.22 85 GLU A O 1
ATOM 688 N N . ASP A 1 86 ? -20.260 -28.832 6.930 1.00 49.12 86 ASP A N 1
ATOM 689 C CA . ASP A 1 86 ? -20.077 -29.305 5.556 1.00 49.12 86 ASP A CA 1
ATOM 690 C C . ASP A 1 86 ? -20.969 -28.736 4.434 1.00 49.12 86 ASP A C 1
ATOM 692 O O . ASP A 1 86 ? -22.113 -29.111 4.234 1.00 49.12 86 ASP A O 1
ATOM 696 N N . ASP A 1 87 ? -20.345 -27.957 3.540 1.00 50.16 87 ASP A N 1
ATOM 697 C CA . ASP A 1 87 ? -20.142 -28.515 2.199 1.00 50.16 87 ASP A CA 1
ATOM 698 C C . ASP A 1 87 ? -19.056 -27.777 1.404 1.00 50.16 87 ASP A C 1
ATOM 700 O O . ASP A 1 87 ? -19.154 -26.615 0.994 1.00 50.16 87 ASP A O 1
ATOM 704 N N . LEU A 1 88 ? -17.979 -28.521 1.166 1.00 59.91 88 LEU A N 1
ATOM 705 C CA . LEU A 1 88 ? -16.995 -28.268 0.133 1.00 59.91 88 LEU A CA 1
ATOM 706 C C . LEU A 1 88 ? -17.644 -28.524 -1.229 1.00 59.91 88 LEU A C 1
ATOM 708 O O . LEU A 1 88 ? -17.833 -29.676 -1.610 1.00 59.91 88 LEU A O 1
ATOM 712 N N . GLN A 1 89 ? -17.850 -27.486 -2.041 1.00 58.34 89 GLN A N 1
ATOM 713 C CA . GLN A 1 89 ? -17.991 -27.696 -3.481 1.00 58.34 89 GLN A CA 1
ATOM 714 C C . GLN A 1 89 ? -17.122 -26.756 -4.308 1.00 58.34 89 GLN A C 1
ATOM 716 O O . GLN A 1 89 ? -17.313 -25.548 -4.426 1.00 58.34 89 GLN A O 1
ATOM 721 N N . HIS A 1 90 ? -16.124 -27.411 -4.889 1.00 49.56 90 HIS A N 1
ATOM 722 C CA . HIS A 1 90 ? -15.365 -27.028 -6.054 1.00 49.56 90 HIS A CA 1
ATOM 723 C C . HIS A 1 90 ? -16.259 -26.374 -7.112 1.00 49.56 90 HIS A C 1
ATOM 725 O O . HIS A 1 90 ? -17.180 -27.010 -7.619 1.00 49.56 90 HIS A O 1
ATOM 731 N N . GLN A 1 91 ? -15.900 -25.171 -7.560 1.00 53.41 91 GLN A N 1
ATOM 732 C CA . GLN A 1 91 ? -16.253 -24.756 -8.912 1.00 53.41 91 GLN A CA 1
ATOM 733 C C . GLN A 1 91 ? -14.981 -24.500 -9.709 1.00 53.41 91 GLN A C 1
ATOM 735 O O . GLN A 1 91 ? -14.345 -23.448 -9.653 1.00 53.41 91 GLN A O 1
ATOM 740 N N . ALA A 1 92 ? -14.601 -25.559 -10.417 1.00 40.41 92 ALA A N 1
ATOM 741 C CA . ALA A 1 92 ? -13.669 -25.528 -11.517 1.00 40.41 92 ALA A CA 1
ATOM 742 C C . ALA A 1 92 ? -14.284 -24.773 -12.708 1.00 40.41 92 ALA A C 1
ATOM 744 O O . ALA A 1 92 ? -15.446 -24.962 -13.054 1.00 40.41 92 ALA A O 1
ATOM 745 N N . CYS A 1 93 ? -13.451 -23.931 -13.312 1.00 46.12 93 CYS A N 1
ATOM 746 C CA . CYS A 1 93 ? -13.295 -23.695 -14.746 1.00 46.12 93 CYS A CA 1
ATOM 747 C C . CYS A 1 93 ? -14.509 -23.892 -15.680 1.00 46.12 93 CYS A C 1
ATOM 749 O O . CYS A 1 93 ? -14.809 -25.007 -16.092 1.00 46.12 93 CYS A O 1
ATOM 751 N N . GLN A 1 94 ? -15.028 -22.775 -16.194 1.00 49.47 94 GLN A N 1
ATOM 752 C CA . GLN A 1 94 ? -15.467 -22.614 -17.591 1.00 49.47 94 GLN A CA 1
ATOM 753 C C . GLN A 1 94 ? -14.952 -21.220 -18.010 1.00 49.47 94 GLN A C 1
ATOM 755 O O . GLN A 1 94 ? -15.365 -20.221 -17.438 1.00 49.47 94 GLN A O 1
ATOM 760 N N . LEU A 1 95 ? -13.833 -21.061 -18.727 1.00 49.88 95 LEU A N 1
ATOM 761 C CA . LEU A 1 95 ? -13.697 -21.207 -20.182 1.00 49.88 95 LEU A CA 1
ATOM 762 C C . LEU A 1 95 ? -14.952 -20.768 -20.952 1.00 49.88 95 LEU A C 1
ATOM 764 O O . LEU A 1 95 ? -15.640 -21.593 -21.536 1.00 49.88 95 LEU A O 1
ATOM 768 N N . SER A 1 96 ? -15.205 -19.459 -20.994 1.00 51.34 96 SER A N 1
ATOM 769 C CA . SER A 1 96 ? -15.860 -18.832 -22.144 1.00 51.34 96 SER A CA 1
ATOM 770 C C . SER A 1 96 ? -14.789 -18.124 -22.972 1.00 51.34 96 SER A C 1
ATOM 772 O O . SER A 1 96 ? -14.395 -16.983 -22.724 1.00 51.34 96 SER A O 1
ATOM 774 N N . SER A 1 97 ? -14.254 -18.875 -23.921 1.00 56.81 97 SER A N 1
ATOM 775 C CA . SER A 1 97 ? -13.708 -18.352 -25.161 1.00 56.81 97 SER A CA 1
ATOM 776 C C . SER A 1 97 ? -14.831 -17.648 -25.919 1.00 56.81 97 SER A C 1
ATOM 778 O O . SER A 1 97 ? -15.601 -18.321 -26.590 1.00 56.81 97 SER A O 1
ATOM 780 N N . ASP A 1 98 ? -14.909 -16.325 -25.805 1.00 51.31 98 ASP A N 1
ATOM 781 C CA . ASP A 1 98 ? -15.564 -15.490 -26.808 1.00 51.31 98 ASP A CA 1
ATOM 782 C C . ASP A 1 98 ? -14.648 -14.313 -27.135 1.00 51.31 98 ASP A C 1
ATOM 784 O O . ASP A 1 98 ? -14.339 -13.434 -26.328 1.00 51.31 98 ASP A O 1
ATOM 788 N N . SER A 1 99 ? -14.110 -14.410 -28.340 1.00 56.97 99 SER A N 1
ATOM 789 C CA . SER A 1 99 ? -13.271 -13.446 -29.015 1.00 56.97 99 SER A CA 1
ATOM 790 C C . SER A 1 99 ? -14.149 -12.387 -29.673 1.00 56.97 99 SER A C 1
ATOM 792 O O . SER A 1 99 ? -14.539 -12.561 -30.825 1.00 56.97 99 SER A O 1
ATOM 794 N N . ASP A 1 100 ? -14.397 -11.276 -28.984 1.00 48.47 100 ASP A N 1
ATOM 795 C CA . ASP A 1 100 ? -14.871 -10.057 -29.638 1.00 48.47 100 ASP A CA 1
ATOM 796 C C . ASP A 1 100 ? -13.672 -9.195 -30.034 1.00 48.47 100 ASP A C 1
ATOM 798 O O . ASP A 1 100 ? -13.095 -8.425 -29.261 1.00 48.47 100 ASP A O 1
ATOM 802 N N . VAL A 1 101 ? -13.278 -9.382 -31.290 1.00 53.06 101 VAL A N 1
ATOM 803 C CA . VAL A 1 101 ? -12.400 -8.489 -32.036 1.00 53.06 101 VAL A CA 1
ATOM 804 C C . VAL A 1 101 ? -13.161 -7.181 -32.251 1.00 53.06 101 VAL A C 1
ATOM 806 O O . VAL A 1 101 ? -13.950 -7.057 -33.183 1.00 53.06 101 VAL A O 1
ATOM 809 N N . ILE A 1 102 ? -12.924 -6.181 -31.401 1.00 51.59 102 ILE A N 1
ATOM 810 C CA . ILE A 1 102 ? -13.283 -4.800 -31.734 1.00 51.59 102 ILE A CA 1
ATOM 811 C C . ILE A 1 102 ? -12.240 -4.314 -32.744 1.00 51.59 102 ILE A C 1
ATOM 813 O O . ILE A 1 102 ? -11.146 -3.888 -32.372 1.00 51.59 102 ILE A O 1
ATOM 817 N N . LEU A 1 103 ? -12.572 -4.420 -34.033 1.00 55.28 103 LEU A N 1
ATOM 818 C CA . LEU A 1 103 ? -11.919 -3.644 -35.082 1.00 55.28 103 LEU A CA 1
ATOM 819 C C . LEU A 1 103 ? -12.232 -2.172 -34.799 1.00 55.28 103 LEU A C 1
ATOM 821 O O . LEU A 1 103 ? -13.361 -1.722 -34.974 1.00 55.28 103 LEU A O 1
ATOM 825 N N . ILE A 1 104 ? -11.244 -1.434 -34.298 1.00 64.50 104 ILE A N 1
ATOM 826 C CA . ILE A 1 104 ? -11.301 0.024 -34.294 1.00 64.50 104 ILE A CA 1
ATOM 827 C C . ILE A 1 104 ? -11.041 0.430 -35.741 1.00 64.50 104 ILE A C 1
ATOM 829 O O . ILE A 1 104 ? -9.913 0.339 -36.216 1.00 64.50 104 ILE A O 1
ATOM 833 N N . GLU A 1 105 ? -12.108 0.786 -36.449 1.00 63.84 105 GLU A N 1
ATOM 834 C CA . GLU A 1 105 ? -12.020 1.417 -37.759 1.00 63.84 105 GLU A CA 1
ATOM 835 C C . GLU A 1 105 ? -11.301 2.764 -37.610 1.00 63.84 105 GLU A C 1
ATOM 837 O O . GLU A 1 105 ? -11.719 3.640 -36.844 1.00 63.84 105 GLU A O 1
ATOM 842 N N . ASP A 1 106 ? -10.193 2.902 -38.335 1.00 50.47 106 ASP A N 1
ATOM 843 C CA . ASP A 1 106 ? -9.463 4.147 -38.515 1.00 50.47 106 ASP A CA 1
ATOM 844 C C . ASP A 1 106 ? -10.381 5.169 -39.206 1.00 50.47 106 ASP A C 1
ATOM 846 O O . ASP A 1 106 ? -10.727 5.061 -40.383 1.00 50.47 106 ASP A O 1
ATOM 850 N N . ASN A 1 107 ? -10.838 6.159 -38.437 1.00 59.06 107 ASN A N 1
ATOM 851 C CA . ASN A 1 107 ? -11.615 7.281 -38.948 1.00 59.06 107 ASN A CA 1
ATOM 852 C C . ASN A 1 107 ? -10.672 8.341 -39.531 1.00 59.06 107 ASN A C 1
ATOM 854 O O . ASN A 1 107 ? -10.287 9.308 -38.863 1.00 59.06 107 ASN A O 1
ATOM 858 N N . ASP A 1 108 ? -10.335 8.148 -40.800 1.00 56.97 108 ASP A N 1
ATOM 859 C CA . ASP A 1 108 ? -9.593 9.082 -41.637 1.00 56.97 108 ASP A CA 1
ATOM 860 C C . ASP A 1 108 ? -10.529 10.192 -42.142 1.00 56.97 108 ASP A C 1
ATOM 862 O O . ASP A 1 108 ? -11.226 10.046 -43.148 1.00 56.97 108 ASP A O 1
ATOM 866 N N . GLY A 1 109 ? -10.562 11.345 -41.468 1.00 53.72 109 GLY A N 1
ATOM 867 C CA . GLY A 1 109 ? -11.416 12.438 -41.931 1.00 53.72 109 GLY A CA 1
ATOM 868 C C . GLY A 1 109 ? -11.154 13.806 -41.313 1.00 53.72 109 GLY A C 1
ATOM 869 O O . GLY A 1 109 ? -11.648 14.089 -40.228 1.00 53.72 109 GLY A O 1
ATOM 870 N N . ARG A 1 110 ? -10.537 14.688 -42.122 1.00 51.41 110 ARG A N 1
ATOM 871 C CA . ARG A 1 110 ? -10.371 16.162 -41.999 1.00 51.41 110 ARG A CA 1
ATOM 872 C C . ARG A 1 110 ? -9.151 16.657 -41.218 1.00 51.41 110 ARG A C 1
ATOM 874 O O . ARG A 1 110 ? -8.863 16.199 -40.131 1.00 51.41 110 ARG A O 1
ATOM 881 N N . SER A 1 111 ? -8.462 17.714 -41.638 1.00 51.66 111 SER A N 1
ATOM 882 C CA . SER A 1 111 ? -8.530 18.549 -42.842 1.00 51.66 111 SER A CA 1
ATOM 883 C C . SER A 1 111 ? -7.325 19.489 -42.793 1.00 51.66 111 SER A C 1
ATOM 885 O O . SER A 1 111 ? -7.111 20.163 -41.792 1.00 51.66 111 SER A O 1
ATOM 887 N N . MET A 1 112 ? -6.590 19.523 -43.901 1.00 49.97 112 MET A N 1
ATOM 888 C CA . MET A 1 112 ? -5.778 20.610 -44.459 1.00 49.97 112 MET A CA 1
ATOM 889 C C . MET A 1 112 ? -5.678 21.922 -43.658 1.00 49.97 112 MET A C 1
ATOM 891 O O . MET A 1 112 ? -6.653 22.656 -43.504 1.00 49.97 112 MET A O 1
ATOM 895 N N . GLY A 1 113 ? -4.440 22.281 -43.320 1.00 55.03 113 GLY A N 1
ATOM 896 C CA . GLY A 1 113 ? -4.009 23.638 -42.998 1.00 55.03 113 GLY A CA 1
ATOM 897 C C . GLY A 1 113 ? -2.570 23.834 -43.468 1.00 55.03 113 GLY A C 1
ATOM 898 O O . GLY A 1 113 ? -1.627 23.543 -42.743 1.00 55.03 113 GLY A O 1
ATOM 899 N N . HIS A 1 114 ? -2.416 24.259 -44.722 1.00 47.34 114 HIS A N 1
ATOM 900 C CA . HIS A 1 114 ? -1.144 24.585 -45.362 1.00 47.34 114 HIS A CA 1
ATOM 901 C C . HIS A 1 114 ? -0.429 25.747 -44.653 1.00 47.34 114 HIS A C 1
ATOM 903 O O . HIS A 1 114 ? -0.996 26.829 -44.534 1.00 47.34 114 HIS A O 1
ATOM 909 N N . ALA A 1 115 ? 0.858 25.584 -44.341 1.00 49.78 115 ALA A N 1
ATOM 910 C CA . ALA A 1 115 ? 1.824 26.679 -44.407 1.00 49.78 115 ALA A CA 1
ATOM 911 C C . ALA A 1 115 ? 3.212 26.113 -44.721 1.00 49.78 115 ALA A C 1
ATOM 913 O O . ALA A 1 115 ? 3.843 25.427 -43.922 1.00 49.78 115 ALA A O 1
ATOM 914 N N . ALA A 1 116 ? 3.641 26.376 -45.949 1.00 50.31 116 ALA A N 1
ATOM 915 C CA . ALA A 1 116 ? 4.927 26.006 -46.496 1.00 50.31 116 ALA A CA 1
ATOM 916 C C . ALA A 1 116 ? 6.073 26.738 -45.790 1.00 50.31 116 ALA A C 1
ATOM 918 O O . ALA A 1 116 ? 6.037 27.960 -45.695 1.00 50.31 116 ALA A O 1
ATOM 919 N N . MET A 1 117 ? 7.154 26.028 -45.469 1.00 55.81 117 MET A N 1
ATOM 920 C CA . MET A 1 117 ? 8.497 26.575 -45.646 1.00 55.81 117 MET A CA 1
ATOM 921 C C . MET A 1 117 ? 9.447 25.493 -46.153 1.00 55.81 117 MET A C 1
ATOM 923 O O . MET A 1 117 ? 9.715 24.482 -45.511 1.00 55.81 117 MET A O 1
ATOM 927 N N . ARG A 1 118 ? 9.919 25.744 -47.375 1.00 51.56 118 ARG A N 1
ATOM 928 C CA . ARG A 1 118 ? 11.030 25.080 -48.046 1.00 51.56 118 ARG A CA 1
ATOM 929 C C . ARG A 1 118 ? 12.310 25.351 -47.260 1.00 51.56 118 ARG A C 1
ATOM 931 O O . ARG A 1 118 ? 12.521 26.492 -46.858 1.00 51.56 118 ARG A O 1
ATOM 938 N N . SER A 1 119 ? 13.207 24.374 -47.185 1.00 55.34 119 SER A N 1
ATOM 939 C CA . SER A 1 119 ? 14.613 24.570 -47.563 1.00 55.34 119 SER A CA 1
ATOM 940 C C . SER A 1 119 ? 15.319 23.225 -47.699 1.00 55.34 119 SER A C 1
ATOM 942 O O . SER A 1 119 ? 15.405 22.424 -46.776 1.00 55.34 119 SER A O 1
ATOM 944 N N . THR A 1 120 ? 15.776 23.007 -48.921 1.00 54.12 120 THR A N 1
ATOM 945 C CA . THR A 1 120 ? 16.668 21.966 -49.414 1.00 54.12 120 THR A CA 1
ATOM 946 C C . THR A 1 120 ? 18.061 22.081 -48.801 1.00 54.12 120 THR A C 1
ATOM 948 O O . THR A 1 120 ? 18.619 23.174 -48.817 1.00 54.12 120 THR A O 1
ATOM 951 N N . ALA A 1 121 ? 18.665 20.961 -48.408 1.00 50.22 121 ALA A N 1
ATOM 952 C CA . ALA A 1 121 ? 20.101 20.727 -48.587 1.00 50.22 121 ALA A CA 1
ATOM 953 C C . ALA A 1 121 ? 20.420 19.239 -48.383 1.00 50.22 121 ALA A C 1
ATOM 955 O O . ALA A 1 121 ? 20.552 18.739 -47.271 1.00 50.22 121 ALA A O 1
ATOM 956 N N . THR A 1 122 ? 20.527 18.537 -49.503 1.00 52.00 122 THR A N 1
ATOM 957 C CA . THR A 1 122 ? 21.221 17.260 -49.670 1.00 52.00 122 THR A CA 1
ATOM 958 C C . THR A 1 122 ? 22.736 17.430 -49.515 1.00 52.00 122 THR A C 1
ATOM 960 O O . THR A 1 122 ? 23.318 18.231 -50.242 1.00 52.00 122 THR A O 1
ATOM 963 N N . GLN A 1 123 ? 23.376 16.618 -48.671 1.00 54.22 123 GLN A N 1
ATOM 964 C CA . GLN A 1 123 ? 24.737 16.076 -48.862 1.00 54.22 123 GLN A CA 1
ATOM 965 C C . GLN A 1 123 ? 24.932 14.954 -47.823 1.00 54.22 123 GLN A C 1
ATOM 967 O O . GLN A 1 123 ? 24.842 15.210 -46.631 1.00 54.22 123 GLN A O 1
ATOM 972 N N . SER A 1 124 ? 24.863 13.673 -48.199 1.00 55.72 124 SER A N 1
ATOM 973 C CA . SER A 1 124 ? 25.926 12.832 -48.784 1.00 55.72 124 SER A CA 1
ATOM 974 C C . SER A 1 124 ? 27.215 12.745 -47.963 1.00 55.72 124 SER A C 1
ATOM 976 O O . SER A 1 124 ? 27.729 13.754 -47.496 1.00 55.72 124 SER A O 1
ATOM 978 N N . MET A 1 125 ? 27.756 11.520 -47.966 1.00 51.00 125 MET A N 1
ATOM 979 C CA . MET A 1 125 ? 29.073 11.024 -47.529 1.00 51.00 125 MET A CA 1
ATOM 980 C C . MET A 1 125 ? 29.028 10.225 -46.212 1.00 51.00 125 MET A C 1
ATOM 982 O O . MET A 1 125 ? 28.934 10.778 -45.127 1.00 51.00 125 MET A O 1
ATOM 986 N N . GLU A 1 126 ? 28.783 8.911 -46.274 1.00 50.16 126 GLU A N 1
ATOM 987 C CA . GLU A 1 126 ? 29.753 7.816 -46.502 1.00 50.16 126 GLU A CA 1
ATOM 988 C C . GLU A 1 126 ? 30.821 7.641 -45.400 1.00 50.16 126 GLU A C 1
ATOM 990 O O . GLU A 1 126 ? 31.642 8.516 -45.159 1.00 50.16 126 GLU A O 1
ATOM 995 N N . ARG A 1 127 ? 30.869 6.396 -44.890 1.00 50.00 127 ARG A N 1
ATOM 996 C CA . ARG A 1 127 ? 32.009 5.671 -44.287 1.00 50.00 127 ARG A CA 1
ATOM 997 C C . ARG A 1 127 ? 32.452 6.034 -42.864 1.00 50.00 127 ARG A C 1
ATOM 999 O O . ARG A 1 127 ? 33.243 6.940 -42.656 1.00 50.00 127 ARG A O 1
ATOM 1006 N N . ALA A 1 128 ? 32.170 5.112 -41.941 1.00 52.88 128 ALA A N 1
ATOM 1007 C CA . ALA A 1 128 ? 33.219 4.473 -41.138 1.00 52.88 128 ALA A CA 1
ATOM 1008 C C . ALA A 1 128 ? 32.714 3.150 -40.537 1.00 52.88 128 ALA A C 1
ATOM 1010 O O . ALA A 1 128 ? 31.989 3.118 -39.549 1.00 52.88 128 ALA A O 1
ATOM 1011 N N . ALA A 1 129 ? 33.126 2.044 -41.155 1.00 55.94 129 ALA A N 1
ATOM 1012 C CA . ALA A 1 129 ? 33.252 0.764 -40.476 1.00 55.94 129 ALA A CA 1
ATOM 1013 C C . ALA A 1 129 ? 34.388 0.839 -39.437 1.00 55.94 129 ALA A C 1
ATOM 1015 O O . ALA A 1 129 ? 35.359 1.566 -39.659 1.00 55.94 129 ALA A O 1
ATOM 1016 N N . LYS A 1 130 ? 34.300 -0.011 -38.400 1.00 56.41 130 LYS A N 1
ATOM 1017 C CA . LYS A 1 130 ? 35.146 -0.143 -37.185 1.00 56.41 130 LYS A CA 1
ATOM 1018 C C . LYS A 1 130 ? 34.529 0.625 -36.012 1.00 56.41 130 LYS A C 1
ATOM 1020 O O . LYS A 1 130 ? 34.422 1.835 -36.053 1.00 56.41 130 LYS A O 1
ATOM 1025 N N . THR A 1 131 ? 34.095 -0.025 -34.944 1.00 45.06 131 THR A N 1
ATOM 1026 C CA . THR A 1 131 ? 34.821 -1.045 -34.187 1.00 45.06 131 THR A CA 1
ATOM 1027 C C . THR A 1 131 ? 33.837 -2.016 -33.544 1.00 45.06 131 THR A C 1
ATOM 1029 O O . THR A 1 131 ? 32.848 -1.614 -32.940 1.00 45.06 131 THR A O 1
ATOM 1032 N N . GLY A 1 132 ? 34.123 -3.314 -33.664 1.00 52.69 132 GLY A N 1
ATOM 1033 C CA . GLY A 1 132 ? 33.464 -4.331 -32.860 1.00 52.69 132 GLY A CA 1
ATOM 1034 C C . GLY A 1 132 ? 33.746 -4.056 -31.390 1.00 52.69 132 GLY A C 1
ATOM 1035 O O . GLY A 1 132 ? 34.849 -4.306 -30.900 1.00 52.69 132 GLY A O 1
ATOM 1036 N N . THR A 1 133 ? 32.749 -3.535 -30.684 1.00 48.91 133 THR A N 1
ATOM 1037 C CA . THR A 1 133 ? 32.695 -3.619 -29.235 1.00 48.91 133 THR A CA 1
ATOM 1038 C C . THR A 1 133 ? 32.501 -5.089 -28.911 1.00 48.91 133 THR A C 1
ATOM 1040 O O . THR A 1 133 ? 31.409 -5.643 -28.963 1.00 48.91 133 THR A O 1
ATOM 1043 N N . ARG A 1 134 ? 33.630 -5.746 -28.644 1.00 49.09 134 ARG A N 1
ATOM 1044 C CA . ARG A 1 134 ? 33.719 -7.017 -27.939 1.00 49.09 134 ARG A CA 1
ATOM 1045 C C . ARG A 1 134 ? 32.995 -6.823 -26.611 1.00 49.09 134 ARG A C 1
ATOM 1047 O O . ARG A 1 134 ? 33.602 -6.411 -25.627 1.00 49.09 134 ARG A O 1
ATOM 1054 N N . THR A 1 135 ? 31.687 -7.060 -26.623 1.00 48.91 135 THR A N 1
ATOM 1055 C CA . THR A 1 135 ? 30.868 -7.233 -25.435 1.00 48.91 135 THR A CA 1
ATOM 1056 C C . THR A 1 135 ? 31.474 -8.428 -24.730 1.00 48.91 135 THR A C 1
ATOM 1058 O O . THR A 1 135 ? 31.282 -9.580 -25.117 1.00 48.91 135 THR A O 1
ATOM 1061 N N . THR A 1 136 ? 32.337 -8.141 -23.763 1.00 49.84 136 THR A N 1
ATOM 1062 C CA . THR A 1 136 ? 32.719 -9.105 -22.752 1.00 49.84 136 THR A CA 1
ATOM 1063 C C . THR A 1 136 ? 31.415 -9.669 -22.229 1.00 49.84 136 THR A C 1
ATOM 1065 O O . THR A 1 136 ? 30.597 -8.939 -21.672 1.00 49.84 136 THR A O 1
ATOM 1068 N N . VAL A 1 137 ? 31.200 -10.955 -22.493 1.00 55.31 137 VAL A N 1
ATOM 1069 C CA . VAL A 1 137 ? 30.183 -11.778 -21.849 1.00 55.31 137 VAL A CA 1
ATOM 1070 C C . VAL A 1 137 ? 30.619 -11.871 -20.386 1.00 55.31 137 VAL A C 1
ATOM 1072 O O . VAL A 1 137 ? 31.151 -12.879 -19.930 1.00 55.31 137 VAL A O 1
ATOM 1075 N N . GLU A 1 138 ? 30.528 -10.745 -19.675 1.00 56.28 138 GLU A N 1
ATOM 1076 C CA . GLU A 1 138 ? 30.591 -10.697 -18.232 1.00 56.28 138 GLU A CA 1
ATOM 1077 C C . GLU A 1 138 ? 29.417 -11.537 -17.786 1.00 56.28 138 GLU A C 1
ATOM 1079 O O . GLU A 1 138 ? 28.261 -11.143 -17.912 1.00 56.28 138 GLU A O 1
ATOM 1084 N N . SER A 1 139 ? 29.771 -12.758 -17.394 1.00 56.12 139 SER A N 1
ATOM 1085 C CA . SER A 1 139 ? 29.039 -13.658 -16.528 1.00 56.12 139 SER A CA 1
ATOM 1086 C C . SER A 1 139 ? 27.861 -12.932 -15.879 1.00 56.12 139 SER A C 1
ATOM 1088 O O . SER A 1 139 ? 28.017 -12.266 -14.853 1.00 56.12 139 SER A O 1
ATOM 1090 N N . ILE A 1 140 ? 26.689 -13.023 -16.520 1.00 63.25 140 ILE A N 1
ATOM 1091 C CA . ILE A 1 140 ? 25.419 -12.618 -15.930 1.00 63.25 140 ILE A CA 1
ATOM 1092 C C . ILE A 1 140 ? 25.224 -13.625 -14.806 1.00 63.25 140 ILE A C 1
ATOM 1094 O O . ILE A 1 140 ? 24.620 -14.681 -14.986 1.00 63.25 140 ILE A O 1
ATOM 1098 N N . LYS A 1 141 ? 25.845 -13.355 -13.655 1.00 66.19 141 LYS A N 1
ATOM 1099 C CA . LYS A 1 141 ? 25.527 -14.052 -12.421 1.00 66.19 141 LYS A CA 1
ATOM 1100 C C . LYS A 1 141 ? 24.035 -13.852 -12.271 1.00 66.19 141 LYS A C 1
ATOM 1102 O O . LYS A 1 141 ? 23.589 -12.710 -12.189 1.00 66.19 141 LYS A O 1
ATOM 1107 N N . ALA A 1 142 ? 23.282 -14.943 -12.347 1.00 65.88 142 ALA A N 1
ATOM 1108 C CA . ALA A 1 142 ? 21.862 -14.930 -12.072 1.00 65.88 142 ALA A CA 1
ATOM 1109 C C . ALA A 1 142 ? 21.700 -14.299 -10.686 1.00 65.88 142 ALA A C 1
ATOM 1111 O O . ALA A 1 142 ? 22.027 -14.936 -9.683 1.00 65.88 142 ALA A O 1
ATOM 1112 N N . LEU A 1 143 ? 21.322 -13.014 -10.646 1.00 68.81 143 LEU A N 1
ATOM 1113 C CA . LEU A 1 143 ? 21.049 -12.340 -9.388 1.00 68.81 143 LEU A CA 1
ATOM 1114 C C . LEU A 1 143 ? 19.954 -13.143 -8.716 1.00 68.81 143 LEU A C 1
ATOM 1116 O O . LEU A 1 143 ? 18.960 -13.527 -9.341 1.00 68.81 143 LEU A O 1
ATOM 1120 N N . THR A 1 144 ? 20.173 -13.436 -7.446 1.00 82.56 144 THR A N 1
ATOM 1121 C CA . THR A 1 144 ? 19.182 -14.177 -6.687 1.00 82.56 144 THR A CA 1
ATOM 1122 C C . THR A 1 144 ? 17.903 -13.330 -6.605 1.00 82.56 144 THR A C 1
ATOM 1124 O O . THR A 1 144 ? 17.994 -12.101 -6.499 1.00 82.56 144 THR A O 1
ATOM 1127 N N . PRO A 1 145 ? 16.700 -13.937 -6.608 1.00 81.12 145 PRO A N 1
ATOM 1128 C CA . PRO A 1 145 ? 15.437 -13.191 -6.518 1.00 81.12 145 PRO A CA 1
ATOM 1129 C C . PRO A 1 145 ? 15.388 -12.206 -5.335 1.00 81.12 145 PRO A C 1
ATOM 1131 O O . PRO A 1 145 ? 14.726 -11.173 -5.384 1.00 81.12 145 PRO A O 1
ATOM 1134 N N . LYS A 1 146 ? 16.139 -12.502 -4.268 1.00 84.56 146 LYS A N 1
ATOM 1135 C CA . LYS A 1 146 ? 16.277 -11.655 -3.083 1.00 84.56 146 LYS A CA 1
ATOM 1136 C C . LYS A 1 146 ? 17.092 -10.379 -3.336 1.00 84.56 146 LYS A C 1
ATOM 1138 O O . LYS A 1 146 ? 16.703 -9.316 -2.864 1.00 84.56 146 LYS A O 1
ATOM 1143 N N . GLU A 1 147 ? 18.195 -10.454 -4.075 1.00 87.50 147 GLU A N 1
ATOM 1144 C CA . GLU A 1 147 ? 19.006 -9.270 -4.406 1.00 87.50 147 GLU A CA 1
ATOM 1145 C C . GLU A 1 147 ? 18.248 -8.319 -5.342 1.00 87.50 147 GLU A C 1
ATOM 1147 O O . GLU A 1 147 ? 18.325 -7.096 -5.198 1.00 87.50 147 GLU A O 1
ATOM 1152 N N . GLU A 1 148 ? 17.467 -8.878 -6.271 1.00 84.38 148 GLU A N 1
ATOM 1153 C CA . GLU A 1 148 ? 16.583 -8.112 -7.155 1.00 84.38 148 GLU A CA 1
ATOM 1154 C C . GLU A 1 148 ? 15.516 -7.350 -6.350 1.00 84.38 148 GLU A C 1
ATOM 1156 O O . GLU A 1 148 ? 15.302 -6.150 -6.563 1.00 84.38 148 GLU A O 1
ATOM 1161 N N . LEU A 1 149 ? 14.923 -8.018 -5.356 1.00 86.06 149 LEU A N 1
ATOM 1162 C CA . LEU A 1 149 ? 13.971 -7.422 -4.423 1.00 86.06 149 LEU A CA 1
ATOM 1163 C C . LEU A 1 149 ? 14.584 -6.245 -3.650 1.00 86.06 149 LEU A C 1
ATOM 1165 O O . LEU A 1 149 ? 13.994 -5.166 -3.589 1.00 86.06 149 LEU A O 1
ATOM 1169 N N . GLU A 1 150 ? 15.781 -6.425 -3.087 1.00 87.75 150 GLU A N 1
ATOM 1170 C CA . GLU A 1 150 ? 16.472 -5.381 -2.322 1.00 87.75 150 GLU A CA 1
ATOM 1171 C C . GLU A 1 150 ? 16.825 -4.163 -3.181 1.00 87.75 150 GLU A C 1
ATOM 1173 O O . GLU A 1 150 ? 16.660 -3.022 -2.740 1.00 87.75 150 GLU A O 1
ATOM 1178 N N . LYS A 1 151 ? 17.285 -4.379 -4.419 1.00 87.06 151 LYS A N 1
ATOM 1179 C CA . LYS A 1 151 ? 17.583 -3.290 -5.357 1.00 87.06 151 LYS A CA 1
ATOM 1180 C C . LYS A 1 151 ? 16.321 -2.497 -5.699 1.00 87.06 151 LYS A C 1
ATOM 1182 O O . LYS A 1 151 ? 16.334 -1.271 -5.639 1.00 87.06 151 LYS A O 1
ATOM 1187 N N . MET A 1 152 ? 15.222 -3.187 -5.989 1.00 84.38 152 MET A N 1
ATOM 1188 C CA . MET A 1 152 ? 13.949 -2.546 -6.318 1.00 84.38 152 MET A CA 1
ATOM 1189 C C . MET A 1 152 ? 13.372 -1.766 -5.129 1.00 84.38 152 MET A C 1
ATOM 1191 O O . MET A 1 152 ? 12.868 -0.660 -5.321 1.00 84.38 152 MET A O 1
ATOM 1195 N N . LEU A 1 153 ? 13.503 -2.277 -3.899 1.00 84.94 153 LEU A N 1
ATOM 1196 C CA . LEU A 1 153 ? 13.058 -1.561 -2.700 1.00 84.94 153 LEU A CA 1
ATOM 1197 C C . LEU A 1 153 ? 13.835 -0.258 -2.464 1.00 84.94 153 LEU A C 1
ATOM 1199 O O . LEU A 1 153 ? 13.229 0.717 -2.029 1.00 84.94 153 LEU A O 1
ATOM 1203 N N . LYS A 1 154 ? 15.129 -0.199 -2.815 1.00 87.12 154 LYS A N 1
ATOM 1204 C CA . LYS A 1 154 ? 15.926 1.046 -2.758 1.00 87.12 154 LYS A CA 1
ATOM 1205 C C . LYS A 1 154 ? 15.407 2.120 -3.717 1.00 87.12 154 LYS A C 1
ATOM 1207 O O . LYS A 1 154 ? 15.450 3.306 -3.397 1.00 87.12 154 LYS A O 1
ATOM 1212 N N . ASP A 1 155 ? 14.891 1.701 -4.869 1.00 82.69 155 ASP A N 1
ATOM 1213 C CA . ASP A 1 155 ? 14.318 2.607 -5.867 1.00 82.69 155 ASP A CA 1
ATOM 1214 C C . ASP A 1 155 ? 12.853 2.979 -5.559 1.00 82.69 155 ASP A C 1
ATOM 1216 O O . ASP A 1 155 ? 12.311 3.934 -6.126 1.00 82.69 155 ASP A O 1
ATOM 1220 N N . CYS A 1 156 ? 12.199 2.260 -4.642 1.00 81.62 156 CYS A N 1
ATOM 1221 C CA . CYS A 1 156 ? 10.806 2.473 -4.247 1.00 81.62 156 CYS A CA 1
ATOM 1222 C C . CYS A 1 156 ? 10.662 3.491 -3.106 1.00 81.62 156 CYS A C 1
ATOM 1224 O O . CYS A 1 156 ? 10.079 3.206 -2.064 1.00 81.62 156 CYS A O 1
ATOM 1226 N N . ASN A 1 157 ? 11.120 4.721 -3.345 1.00 85.94 157 ASN A N 1
ATOM 1227 C CA . ASN A 1 157 ? 11.014 5.821 -2.374 1.00 85.94 157 ASN A CA 1
ATOM 1228 C C . ASN A 1 157 ? 9.650 6.532 -2.377 1.00 85.94 157 ASN A C 1
ATOM 1230 O O . ASN A 1 157 ? 9.427 7.448 -1.593 1.00 85.94 157 ASN A O 1
ATOM 1234 N N . SER A 1 158 ? 8.722 6.138 -3.255 1.00 92.50 158 SER A N 1
ATOM 1235 C CA . SER A 1 158 ? 7.405 6.776 -3.326 1.00 92.50 158 SER A CA 1
ATOM 1236 C C . SER A 1 158 ? 6.569 6.468 -2.072 1.00 92.50 158 SER A C 1
ATOM 1238 O O . SER A 1 158 ? 6.454 5.295 -1.703 1.00 92.50 158 SER A O 1
ATOM 1240 N N . PRO A 1 159 ? 5.900 7.467 -1.463 1.00 95.56 159 PRO A N 1
ATOM 1241 C CA . PRO A 1 159 ? 5.073 7.268 -0.270 1.00 95.56 159 PRO A CA 1
ATOM 1242 C C . PRO A 1 159 ? 3.932 6.261 -0.482 1.00 95.56 159 PRO A C 1
ATOM 1244 O O . PRO A 1 159 ? 3.464 5.650 0.472 1.00 95.56 159 PRO A O 1
ATOM 1247 N N . ILE A 1 160 ? 3.524 6.001 -1.729 1.00 96.75 160 ILE A N 1
ATOM 1248 C CA . ILE A 1 160 ? 2.474 5.025 -2.058 1.00 96.75 160 ILE A CA 1
ATOM 1249 C C . ILE A 1 160 ? 2.821 3.606 -1.594 1.00 96.75 160 ILE A C 1
ATOM 1251 O O . ILE A 1 160 ? 1.927 2.864 -1.184 1.00 96.75 160 ILE A O 1
ATOM 1255 N N . TYR A 1 161 ? 4.098 3.213 -1.612 1.00 95.94 161 TYR A N 1
ATOM 1256 C CA . TYR A 1 161 ? 4.502 1.876 -1.161 1.00 95.94 161 TYR A CA 1
ATOM 1257 C C . TYR A 1 161 ? 4.232 1.656 0.331 1.00 95.94 161 TYR A C 1
ATOM 1259 O O . TYR A 1 161 ? 4.151 0.510 0.774 1.00 95.94 161 TYR A O 1
ATOM 1267 N N . ALA A 1 162 ? 4.025 2.723 1.109 1.00 96.75 162 ALA A N 1
ATOM 1268 C CA . ALA A 1 162 ? 3.698 2.626 2.522 1.00 96.75 162 ALA A CA 1
ATOM 1269 C C . ALA A 1 162 ? 2.376 1.894 2.800 1.00 96.75 162 ALA A C 1
ATOM 1271 O O . ALA A 1 162 ? 2.247 1.233 3.827 1.00 96.75 162 ALA A O 1
ATOM 1272 N N . PHE A 1 163 ? 1.421 1.963 1.869 1.00 97.19 163 PHE A N 1
ATOM 1273 C CA . PHE A 1 163 ? 0.096 1.346 1.991 1.00 97.19 163 PHE A CA 1
ATOM 1274 C C . PHE A 1 163 ? 0.075 -0.163 1.712 1.00 97.19 163 PHE A C 1
ATOM 1276 O O . PHE A 1 163 ? -0.966 -0.805 1.868 1.00 97.19 163 PHE A O 1
ATOM 1283 N N . PHE A 1 164 ? 1.208 -0.722 1.289 1.00 97.19 164 PHE A N 1
ATOM 1284 C CA . PHE A 1 164 ? 1.369 -2.120 0.907 1.00 97.19 164 PHE A CA 1
ATOM 1285 C C . PHE A 1 164 ? 2.467 -2.787 1.734 1.00 97.19 164 PHE A C 1
ATOM 1287 O O . PHE A 1 164 ? 3.300 -2.110 2.351 1.00 97.19 164 PHE A O 1
ATOM 1294 N N . GLU A 1 165 ? 2.470 -4.119 1.736 1.00 95.44 165 GLU A N 1
ATOM 1295 C CA . GLU A 1 165 ? 3.471 -4.908 2.447 1.00 95.44 165 GLU A CA 1
ATOM 1296 C C . GLU A 1 165 ? 4.897 -4.563 1.964 1.00 95.44 165 GLU A C 1
ATOM 1298 O O . GLU A 1 165 ? 5.119 -4.349 0.768 1.00 95.44 165 GLU A O 1
ATOM 1303 N N . PRO A 1 166 ? 5.884 -4.488 2.881 1.00 93.19 166 PRO A N 1
ATOM 1304 C CA . PRO A 1 166 ? 7.271 -4.142 2.556 1.00 93.19 166 PRO A CA 1
ATOM 1305 C C . PRO A 1 166 ? 7.945 -5.138 1.620 1.00 93.19 166 PRO A C 1
ATOM 1307 O O . PRO A 1 166 ? 8.851 -4.757 0.886 1.00 93.19 166 PRO A O 1
ATOM 1310 N N . THR A 1 167 ? 7.524 -6.396 1.668 1.00 92.81 167 THR A N 1
ATOM 1311 C CA . THR A 1 167 ? 8.163 -7.508 0.973 1.00 92.81 167 THR A CA 1
ATOM 1312 C C . THR A 1 167 ? 7.202 -8.011 -0.102 1.00 92.81 167 THR A C 1
ATOM 1314 O O . THR A 1 167 ? 6.362 -8.861 0.198 1.00 92.81 167 THR A O 1
ATOM 1317 N N . PRO A 1 168 ? 7.253 -7.476 -1.338 1.00 95.00 168 PRO A N 1
ATOM 1318 C CA . PRO A 1 168 ? 6.388 -7.972 -2.396 1.00 95.00 168 PRO A CA 1
ATOM 1319 C C . PRO A 1 168 ? 6.745 -9.415 -2.752 1.00 95.00 168 PRO A C 1
ATOM 1321 O O . PRO A 1 168 ? 7.896 -9.841 -2.646 1.00 95.00 168 PRO A O 1
ATOM 1324 N N . THR A 1 169 ? 5.737 -10.167 -3.181 1.00 95.44 169 THR A N 1
ATOM 1325 C CA . THR A 1 169 ? 5.916 -11.538 -3.673 1.00 95.44 169 THR A CA 1
ATOM 1326 C C . THR A 1 169 ? 6.286 -11.485 -5.152 1.00 95.44 169 THR A C 1
ATOM 1328 O O . THR A 1 169 ? 5.682 -10.723 -5.904 1.00 95.44 169 THR A O 1
ATOM 1331 N N . ILE A 1 170 ? 7.284 -12.256 -5.575 1.00 93.94 170 ILE A N 1
ATOM 1332 C CA . ILE A 1 170 ? 7.655 -12.373 -6.990 1.00 93.94 170 ILE A CA 1
ATOM 1333 C C . ILE A 1 170 ? 6.832 -13.523 -7.579 1.00 93.94 170 ILE A C 1
ATOM 1335 O O . ILE A 1 170 ? 6.950 -14.654 -7.115 1.00 93.94 170 ILE A O 1
ATOM 1339 N N . GLU A 1 171 ? 5.983 -13.227 -8.562 1.00 95.38 171 GLU A N 1
ATOM 1340 C CA . GLU A 1 171 ? 5.160 -14.211 -9.278 1.00 95.38 171 GLU A CA 1
ATOM 1341 C C . GLU A 1 171 ? 5.505 -14.205 -10.770 1.00 95.38 171 GLU A C 1
ATOM 1343 O O . GLU A 1 171 ? 5.544 -13.142 -11.399 1.00 95.38 171 GLU A O 1
ATOM 1348 N N . ASP A 1 172 ? 5.680 -15.396 -11.342 1.00 95.38 172 ASP A N 1
ATOM 1349 C CA . ASP A 1 172 ? 5.752 -15.611 -12.786 1.00 95.38 172 ASP A CA 1
ATOM 1350 C C . ASP A 1 172 ? 4.362 -15.950 -13.331 1.00 95.38 172 ASP A C 1
ATOM 1352 O O . ASP A 1 172 ? 3.817 -17.024 -13.075 1.00 95.38 172 ASP A O 1
ATOM 1356 N N . VAL A 1 173 ? 3.773 -15.029 -14.096 1.00 93.62 173 VAL A N 1
ATOM 1357 C CA . VAL A 1 173 ? 2.439 -15.195 -14.691 1.00 93.62 173 VAL A CA 1
ATOM 1358 C C . VAL A 1 173 ? 2.588 -15.198 -16.207 1.00 93.62 173 VAL A C 1
ATOM 1360 O O . VAL A 1 173 ? 2.896 -14.171 -16.808 1.00 93.62 173 VAL A O 1
ATOM 1363 N N . GLY A 1 174 ? 2.394 -16.362 -16.833 1.00 92.75 174 GLY A N 1
ATOM 1364 C CA . GLY A 1 174 ? 2.507 -16.508 -18.290 1.00 92.75 174 GLY A CA 1
ATOM 1365 C C . GLY A 1 174 ? 3.923 -16.259 -18.824 1.00 92.75 174 GLY A C 1
ATOM 1366 O O . GLY A 1 174 ? 4.081 -15.654 -19.880 1.00 92.75 174 GLY A O 1
ATOM 1367 N N . GLY A 1 175 ? 4.953 -16.659 -18.068 1.00 94.50 175 GLY A N 1
ATOM 1368 C CA . GLY A 1 175 ? 6.360 -16.451 -18.436 1.00 94.50 175 GLY A CA 1
ATOM 1369 C C . GLY A 1 175 ? 6.862 -15.014 -18.253 1.00 94.50 175 GLY A C 1
ATOM 1370 O O . GLY A 1 175 ? 7.958 -14.689 -18.706 1.00 94.50 175 GLY A O 1
ATOM 1371 N N . ARG A 1 176 ? 6.071 -14.149 -17.604 1.00 93.88 176 ARG A N 1
ATOM 1372 C CA . ARG A 1 176 ? 6.453 -12.776 -17.261 1.00 93.88 176 ARG A CA 1
ATOM 1373 C C . ARG A 1 176 ? 6.580 -12.627 -15.750 1.00 93.88 176 ARG A C 1
ATOM 1375 O O . ARG A 1 176 ? 5.634 -12.925 -15.017 1.00 93.88 176 ARG A O 1
ATOM 1382 N N . ARG A 1 177 ? 7.714 -12.078 -15.309 1.00 93.44 177 ARG A N 1
ATOM 1383 C CA . ARG A 1 177 ? 7.975 -11.778 -13.898 1.00 93.44 177 ARG A CA 1
ATOM 1384 C C . ARG A 1 177 ? 7.211 -10.539 -13.448 1.00 93.44 177 ARG A C 1
ATOM 1386 O O . ARG A 1 177 ? 7.287 -9.472 -14.065 1.00 93.44 177 ARG A O 1
ATOM 1393 N N . SER A 1 178 ? 6.510 -10.666 -12.329 1.00 93.81 178 SER A N 1
ATOM 1394 C CA . SER A 1 178 ? 5.751 -9.584 -11.714 1.00 93.81 178 SER A CA 1
ATOM 1395 C C . SER A 1 178 ? 5.987 -9.509 -10.208 1.00 93.81 178 SER A C 1
ATOM 1397 O O . SER A 1 178 ? 6.177 -10.515 -9.528 1.00 93.81 178 SER A O 1
ATOM 1399 N N . HIS A 1 179 ? 5.967 -8.290 -9.677 1.00 93.62 179 HIS A N 1
ATOM 1400 C CA . HIS A 1 179 ? 5.919 -8.029 -8.247 1.00 93.62 179 HIS A CA 1
ATOM 1401 C C . HIS A 1 179 ? 4.472 -7.863 -7.805 1.00 93.62 179 HIS A C 1
ATOM 1403 O O . HIS A 1 179 ? 3.734 -7.024 -8.332 1.00 93.62 179 HIS A O 1
ATOM 1409 N N . VAL A 1 180 ? 4.082 -8.640 -6.805 1.00 96.25 180 VAL A N 1
ATOM 1410 C CA . VAL A 1 180 ? 2.748 -8.631 -6.220 1.00 96.25 180 VAL A CA 1
ATOM 1411 C C . VAL A 1 180 ? 2.804 -7.946 -4.866 1.00 96.25 180 VAL A C 1
ATOM 1413 O O . VAL A 1 180 ? 3.448 -8.414 -3.926 1.00 96.25 180 VAL A O 1
ATOM 1416 N N . PHE A 1 181 ? 2.116 -6.811 -4.781 1.00 96.56 181 PHE A N 1
ATOM 1417 C CA . PHE A 1 181 ? 2.006 -5.997 -3.580 1.00 96.56 181 PHE A CA 1
ATOM 1418 C C . PHE A 1 181 ? 0.666 -6.266 -2.902 1.00 96.56 181 PHE A C 1
ATOM 1420 O O . PHE A 1 181 ? -0.392 -6.009 -3.484 1.00 96.56 181 PHE A O 1
ATOM 1427 N N . LYS A 1 182 ? 0.701 -6.754 -1.663 1.00 98.00 182 LYS A N 1
ATOM 1428 C CA . LYS A 1 182 ? -0.499 -6.949 -0.839 1.00 98.00 182 LYS A CA 1
ATOM 1429 C C . LYS A 1 182 ? -0.841 -5.659 -0.101 1.00 98.00 182 LYS A C 1
ATOM 1431 O O . LYS A 1 182 ? 0.055 -4.985 0.407 1.00 98.00 182 LYS A O 1
ATOM 1436 N N . CYS A 1 183 ? -2.118 -5.285 -0.076 1.00 98.00 183 CYS A N 1
ATOM 1437 C CA . CYS A 1 183 ? -2.567 -4.101 0.653 1.00 98.00 183 CYS A CA 1
ATOM 1438 C C . CYS A 1 183 ? -2.484 -4.324 2.172 1.00 98.00 183 CYS A C 1
ATOM 1440 O O . CYS A 1 183 ? -2.923 -5.356 2.668 1.00 98.00 183 CYS A O 1
ATOM 1442 N N . CYS A 1 184 ? -1.982 -3.336 2.918 1.00 96.50 184 CYS A N 1
ATOM 1443 C CA . CYS A 1 184 ? -1.911 -3.390 4.385 1.00 96.50 184 CYS A CA 1
ATOM 1444 C C . CYS A 1 184 ? -3.219 -2.978 5.082 1.00 96.50 184 CYS A C 1
ATOM 1446 O O . CYS A 1 184 ? -3.287 -2.982 6.314 1.00 96.50 184 CYS A O 1
ATOM 1448 N N . ALA A 1 185 ? -4.240 -2.552 4.332 1.00 94.44 185 ALA A N 1
ATOM 1449 C CA . ALA A 1 185 ? -5.492 -2.094 4.919 1.00 94.44 185 ALA A CA 1
ATOM 1450 C C . ALA A 1 185 ? -6.226 -3.253 5.595 1.00 94.44 185 ALA A C 1
ATOM 1452 O O . ALA A 1 185 ? -6.296 -4.370 5.081 1.00 94.44 185 ALA A O 1
ATOM 1453 N N . ARG A 1 186 ? -6.822 -2.979 6.756 1.00 89.56 186 ARG A N 1
ATOM 1454 C CA . ARG A 1 186 ? -7.548 -3.995 7.524 1.00 89.56 186 ARG A CA 1
ATOM 1455 C C . ARG A 1 186 ? -8.729 -4.522 6.710 1.00 89.56 186 ARG A C 1
ATOM 1457 O O . ARG A 1 186 ? -9.565 -3.751 6.261 1.00 89.56 186 ARG A O 1
ATOM 1464 N N . GLY A 1 187 ? -8.791 -5.842 6.542 1.00 91.31 187 GLY A N 1
ATOM 1465 C CA . GLY A 1 187 ? -9.864 -6.513 5.800 1.00 91.31 187 GLY A CA 1
ATOM 1466 C C . GLY A 1 187 ? -9.725 -6.456 4.275 1.00 91.31 187 GLY A C 1
ATOM 1467 O O . GLY A 1 187 ? -10.480 -7.131 3.580 1.00 91.31 187 GLY A O 1
ATOM 1468 N N . CYS A 1 188 ? -8.744 -5.725 3.741 1.00 96.50 188 CYS A N 1
ATOM 1469 C CA . CYS A 1 188 ? -8.480 -5.717 2.311 1.00 96.50 188 CYS A CA 1
ATOM 1470 C C . CYS A 1 188 ? -7.609 -6.918 1.927 1.00 96.50 188 CYS A C 1
ATOM 1472 O O . CYS A 1 188 ? -6.497 -7.069 2.421 1.00 96.50 188 CYS A O 1
ATOM 1474 N N . LYS A 1 189 ? -8.109 -7.761 1.019 1.00 96.75 189 LYS A N 1
ATOM 1475 C CA . LYS A 1 189 ? -7.363 -8.896 0.442 1.00 96.75 189 LYS A CA 1
ATOM 1476 C C . LYS A 1 189 ? -6.830 -8.599 -0.963 1.00 96.75 189 LYS A C 1
ATOM 1478 O O . LYS A 1 189 ? -6.353 -9.497 -1.648 1.00 96.75 189 LYS A O 1
ATOM 1483 N N . ALA A 1 190 ? -6.961 -7.356 -1.423 1.00 97.44 190 ALA A N 1
ATOM 1484 C CA . ALA A 1 190 ? -6.563 -6.987 -2.770 1.00 97.44 190 ALA A CA 1
ATOM 1485 C C . ALA A 1 190 ? -5.038 -7.027 -2.926 1.00 97.44 190 ALA A C 1
ATOM 1487 O O . ALA A 1 190 ? -4.284 -6.534 -2.081 1.00 97.44 190 ALA A O 1
ATOM 1488 N N . THR A 1 191 ? -4.607 -7.561 -4.061 1.00 97.69 191 THR A N 1
ATOM 1489 C CA . THR A 1 191 ? -3.211 -7.589 -4.488 1.00 97.69 191 THR A CA 1
ATOM 1490 C C . THR A 1 191 ? -3.052 -6.782 -5.766 1.00 97.69 191 THR A C 1
ATOM 1492 O O . THR A 1 191 ? -3.847 -6.924 -6.695 1.00 97.69 191 THR A O 1
ATOM 1495 N N . VAL A 1 192 ? -2.017 -5.951 -5.838 1.00 96.31 192 VAL A N 1
ATOM 1496 C CA . VAL A 1 192 ? -1.690 -5.174 -7.037 1.00 96.31 192 VAL A CA 1
ATOM 1497 C C . VAL A 1 192 ? -0.444 -5.771 -7.677 1.00 96.31 192 VAL A C 1
ATOM 1499 O O . VAL A 1 192 ? 0.604 -5.847 -7.038 1.00 96.31 192 VAL A O 1
ATOM 1502 N N . ARG A 1 193 ? -0.560 -6.192 -8.940 1.00 94.88 193 ARG A N 1
ATOM 1503 C CA . ARG A 1 193 ? 0.554 -6.730 -9.731 1.00 94.88 193 ARG A CA 1
ATOM 1504 C C . ARG A 1 193 ? 1.266 -5.619 -10.498 1.00 94.88 193 ARG A C 1
ATOM 1506 O O . ARG A 1 193 ? 0.618 -4.732 -11.058 1.00 94.88 193 ARG A O 1
ATOM 1513 N N . ARG A 1 194 ? 2.594 -5.693 -10.542 1.00 93.06 194 ARG A N 1
ATOM 1514 C CA . ARG A 1 194 ? 3.475 -4.796 -11.296 1.00 93.06 194 ARG A CA 1
ATOM 1515 C C . ARG A 1 194 ? 4.457 -5.628 -12.109 1.00 93.06 194 ARG A C 1
ATOM 1517 O O . ARG A 1 194 ? 5.297 -6.321 -11.547 1.00 93.06 194 ARG A O 1
ATOM 1524 N N . TYR A 1 195 ? 4.322 -5.559 -13.423 1.00 92.56 195 TYR A N 1
ATOM 1525 C CA . TYR A 1 195 ? 5.133 -6.309 -14.374 1.00 92.56 195 TYR A CA 1
ATOM 1526 C C . TYR A 1 195 ? 6.507 -5.655 -14.563 1.00 92.56 195 TYR A C 1
ATOM 1528 O O . TYR A 1 195 ? 6.588 -4.438 -14.749 1.00 92.56 195 TYR A O 1
ATOM 1536 N N . LEU A 1 196 ? 7.579 -6.449 -14.483 1.00 89.56 196 LEU A N 1
ATOM 1537 C CA . LEU A 1 196 ? 8.964 -5.961 -14.581 1.00 89.56 196 LEU A CA 1
ATOM 1538 C C . LEU A 1 196 ? 9.442 -5.771 -16.024 1.00 89.56 196 LEU A C 1
ATOM 1540 O O . LEU A 1 196 ? 10.377 -5.015 -16.264 1.00 89.56 196 LEU A O 1
ATOM 1544 N N . ASP A 1 197 ? 8.799 -6.445 -16.973 1.00 90.69 197 ASP A N 1
ATOM 1545 C CA . ASP A 1 197 ? 9.116 -6.435 -18.403 1.00 90.69 197 ASP A CA 1
ATOM 1546 C C . ASP A 1 197 ? 8.567 -5.205 -19.143 1.00 90.69 197 ASP A C 1
ATOM 1548 O O . ASP A 1 197 ? 8.966 -4.927 -20.271 1.00 90.69 197 ASP A O 1
ATOM 1552 N N . THR A 1 198 ? 7.660 -4.450 -18.521 1.00 88.50 198 THR A N 1
ATOM 1553 C CA . THR A 1 198 ? 6.992 -3.307 -19.163 1.00 88.50 198 THR A CA 1
ATOM 1554 C C . THR A 1 198 ? 7.764 -1.998 -18.990 1.00 88.50 198 THR A C 1
ATOM 1556 O O . THR A 1 198 ? 8.401 -1.762 -17.967 1.00 88.50 198 THR A O 1
ATOM 1559 N N . THR A 1 199 ? 7.666 -1.080 -19.957 1.00 87.00 199 THR A N 1
ATOM 1560 C CA . THR A 1 199 ? 8.227 0.284 -19.838 1.00 87.00 199 THR A CA 1
ATOM 1561 C C . THR A 1 199 ? 7.622 1.047 -18.654 1.00 87.00 199 THR A C 1
ATOM 1563 O O . THR A 1 199 ? 8.294 1.839 -17.992 1.00 87.00 199 THR A O 1
ATOM 1566 N N . ASP A 1 200 ? 6.376 0.719 -18.312 1.00 81.62 200 ASP A N 1
ATOM 1567 C CA . ASP A 1 200 ? 5.661 1.212 -17.138 1.00 81.62 200 ASP A CA 1
ATOM 1568 C C . ASP A 1 200 ? 6.073 0.521 -15.837 1.00 81.62 200 ASP A C 1
ATOM 1570 O O . ASP A 1 200 ? 5.423 0.698 -14.802 1.00 81.62 200 ASP A O 1
ATOM 1574 N N . ALA A 1 201 ? 7.193 -0.206 -15.836 1.00 83.25 201 ALA A N 1
ATOM 1575 C CA . ALA A 1 201 ? 7.726 -0.845 -14.651 1.00 83.25 201 ALA A CA 1
ATOM 1576 C C . ALA A 1 201 ? 7.954 0.141 -13.511 1.00 83.25 201 ALA A C 1
ATOM 1578 O O . ALA A 1 201 ? 8.095 -0.339 -12.409 1.00 83.25 201 ALA A O 1
ATOM 1579 N N . ARG A 1 202 ? 7.980 1.475 -13.679 1.00 84.81 202 ARG A N 1
ATOM 1580 C CA . ARG A 1 202 ? 8.050 2.459 -12.565 1.00 84.81 202 ARG A CA 1
ATOM 1581 C C . ARG A 1 202 ? 6.715 3.131 -12.224 1.00 84.81 202 ARG A C 1
ATOM 1583 O O . ARG A 1 202 ? 6.657 3.898 -11.264 1.00 84.81 202 ARG A O 1
ATOM 1590 N N . SER A 1 203 ? 5.650 2.844 -12.967 1.00 89.75 203 SER A N 1
ATOM 1591 C CA . SER A 1 203 ? 4.335 3.442 -12.749 1.00 89.75 203 SER A CA 1
ATOM 1592 C C . SER A 1 203 ? 3.705 2.949 -11.445 1.00 89.75 203 SER A C 1
ATOM 1594 O O . SER A 1 203 ? 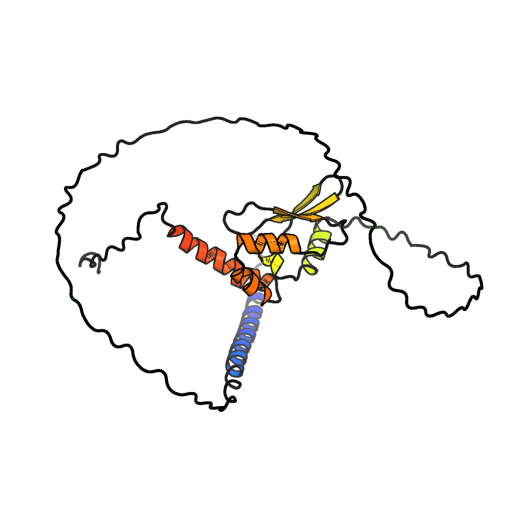3.634 1.752 -11.168 1.00 89.75 203 SER A O 1
ATOM 1596 N N . THR A 1 204 ? 3.208 3.887 -10.639 1.00 93.62 204 THR A N 1
ATOM 1597 C CA . THR A 1 204 ? 2.489 3.619 -9.381 1.00 93.62 204 THR A CA 1
ATOM 1598 C C . THR A 1 204 ? 0.984 3.862 -9.505 1.00 93.62 204 THR A C 1
ATOM 1600 O O . THR A 1 204 ? 0.261 3.814 -8.508 1.00 93.62 204 THR A O 1
ATOM 1603 N N . GLY A 1 205 ? 0.475 4.101 -10.721 1.00 94.75 205 GLY A N 1
ATOM 1604 C CA . GLY A 1 205 ? -0.916 4.501 -10.953 1.00 94.75 205 GLY A CA 1
ATOM 1605 C C . GLY A 1 205 ? -1.945 3.504 -10.411 1.00 94.75 205 GLY A C 1
ATOM 1606 O O . GLY A 1 205 ? -2.889 3.902 -9.727 1.00 94.75 205 GLY A O 1
ATOM 1607 N N . ASN A 1 206 ? -1.739 2.203 -10.641 1.00 94.81 206 ASN A N 1
ATOM 1608 C CA . ASN A 1 206 ? -2.643 1.153 -10.153 1.00 94.81 206 ASN A CA 1
ATOM 1609 C C . ASN A 1 206 ? -2.652 1.071 -8.621 1.00 94.81 206 ASN A C 1
ATOM 1611 O O . ASN A 1 206 ? -3.716 1.000 -8.004 1.00 94.81 206 ASN A O 1
ATOM 1615 N N . MET A 1 207 ? -1.473 1.174 -8.003 1.00 95.81 207 MET A N 1
ATOM 1616 C CA . MET A 1 207 ? -1.325 1.205 -6.548 1.00 95.81 207 MET A CA 1
ATOM 1617 C C . MET A 1 207 ? -2.006 2.439 -5.949 1.00 95.81 207 MET A C 1
ATOM 1619 O O . MET A 1 207 ? -2.712 2.319 -4.952 1.00 95.81 207 MET A O 1
ATOM 1623 N N . ARG A 1 208 ? -1.879 3.608 -6.595 1.00 96.94 208 ARG A N 1
ATOM 1624 C CA . ARG A 1 208 ? -2.524 4.855 -6.159 1.00 96.94 208 ARG A CA 1
ATOM 1625 C C . ARG A 1 208 ? -4.044 4.773 -6.213 1.00 96.94 208 ARG A C 1
ATOM 1627 O O . ARG A 1 208 ? -4.713 5.152 -5.255 1.00 96.94 208 ARG A O 1
ATOM 1634 N N . LYS A 1 209 ? -4.591 4.254 -7.320 1.00 97.56 209 LYS A N 1
ATOM 1635 C CA . LYS A 1 209 ? -6.038 4.040 -7.490 1.00 97.56 209 LYS A CA 1
ATOM 1636 C C . LYS A 1 209 ? -6.584 3.124 -6.396 1.00 97.56 209 LYS A C 1
ATOM 1638 O O . LYS A 1 209 ? -7.631 3.420 -5.825 1.00 97.56 209 LYS A O 1
ATOM 1643 N N . HIS A 1 210 ? -5.868 2.041 -6.089 1.00 97.62 210 HIS A N 1
ATOM 1644 C CA . HIS A 1 210 ? -6.245 1.144 -5.003 1.00 97.62 210 HIS A CA 1
ATOM 1645 C C . HIS A 1 210 ? -6.153 1.834 -3.635 1.00 97.62 210 HIS A C 1
ATOM 1647 O O . HIS A 1 210 ? -7.126 1.821 -2.885 1.00 97.62 210 HIS A O 1
ATOM 1653 N N . ALA A 1 211 ? -5.029 2.491 -3.335 1.00 97.44 211 ALA A N 1
ATOM 1654 C CA . ALA A 1 211 ? -4.816 3.174 -2.063 1.00 97.44 211 ALA A CA 1
ATOM 1655 C C . ALA A 1 211 ? -5.893 4.239 -1.794 1.00 97.44 211 ALA A C 1
ATOM 1657 O O . ALA A 1 211 ? -6.456 4.266 -0.705 1.00 97.44 211 ALA A O 1
ATOM 1658 N N . LYS A 1 212 ? -6.272 5.029 -2.809 1.00 97.44 212 LYS A N 1
ATOM 1659 C CA . LYS A 1 212 ? -7.362 6.013 -2.715 1.00 97.44 212 LYS A CA 1
ATOM 1660 C C . LYS A 1 212 ? -8.702 5.382 -2.327 1.00 97.44 212 LYS A C 1
ATOM 1662 O O . LYS A 1 212 ? -9.408 5.935 -1.493 1.00 97.44 212 LYS A O 1
ATOM 1667 N N . LYS A 1 213 ? -9.051 4.233 -2.917 1.00 96.62 213 LYS A N 1
ATOM 1668 C CA . LYS A 1 213 ? -10.291 3.505 -2.590 1.00 96.62 213 LYS A CA 1
ATOM 1669 C C . LYS A 1 213 ? -10.237 2.858 -1.206 1.00 96.62 213 LYS A C 1
ATOM 1671 O O . LYS A 1 213 ? -11.251 2.804 -0.528 1.00 96.62 213 LYS A O 1
ATOM 1676 N N . CYS A 1 214 ? -9.072 2.345 -0.814 1.00 96.62 214 CYS A N 1
ATOM 1677 C CA . CYS A 1 214 ? -8.938 1.515 0.379 1.00 96.62 214 CYS A CA 1
ATOM 1678 C C . CYS A 1 214 ? -8.673 2.310 1.665 1.00 96.62 214 CYS A C 1
ATOM 1680 O O . CYS A 1 214 ? -9.100 1.894 2.735 1.00 96.62 214 CYS A O 1
ATOM 1682 N N . TRP A 1 215 ? -7.958 3.431 1.5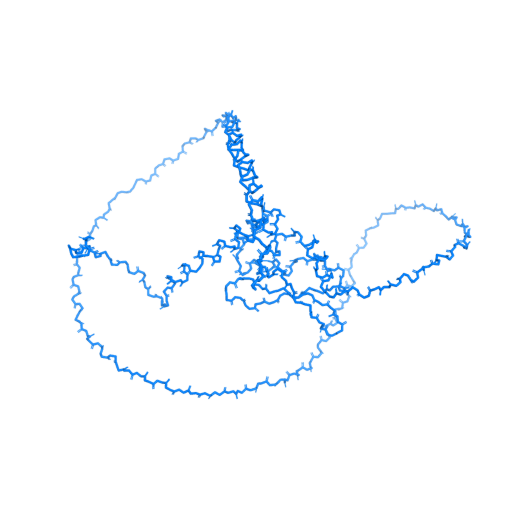62 1.00 95.75 215 TRP A N 1
ATOM 1683 C CA . TRP A 1 215 ? -7.554 4.266 2.699 1.00 95.75 215 TRP A CA 1
ATOM 1684 C C . TRP A 1 215 ? -8.228 5.641 2.705 1.00 95.75 215 TRP A C 1
ATOM 1686 O O . TRP A 1 215 ? -8.208 6.322 3.724 1.00 95.75 215 TRP A O 1
ATOM 1696 N N . GLY A 1 216 ? -8.823 6.051 1.584 1.00 95.56 216 GLY A N 1
ATOM 1697 C CA . GLY A 1 216 ? -9.403 7.378 1.407 1.00 95.56 216 GLY A CA 1
ATOM 1698 C C . GLY A 1 216 ? -8.428 8.389 0.799 1.00 95.56 216 GLY A C 1
ATOM 1699 O O . GLY A 1 216 ? -7.204 8.251 0.856 1.00 95.56 216 GLY A O 1
ATOM 1700 N N . ASP A 1 217 ? -8.994 9.430 0.185 1.00 96.56 217 ASP A N 1
ATOM 1701 C CA . ASP A 1 217 ? -8.235 10.482 -0.506 1.00 96.56 217 ASP A CA 1
ATOM 1702 C C . ASP A 1 217 ? -7.443 11.369 0.469 1.00 96.56 217 ASP A C 1
ATOM 1704 O O . ASP A 1 217 ? -6.348 11.819 0.146 1.00 96.56 217 ASP A O 1
ATOM 1708 N N . GLU A 1 218 ? -7.968 11.587 1.677 1.00 95.62 218 GLU A N 1
ATOM 1709 C CA . GLU A 1 218 ? -7.327 12.409 2.712 1.00 95.62 218 GLU A CA 1
ATOM 1710 C C . GLU A 1 218 ? -6.028 11.778 3.218 1.00 95.62 218 GLU A C 1
ATOM 1712 O O . GLU A 1 218 ? -4.993 12.439 3.279 1.00 95.62 218 GLU A O 1
ATOM 1717 N N . VAL A 1 219 ? -6.059 10.473 3.504 1.00 96.12 219 VAL A N 1
ATOM 1718 C CA . VAL A 1 219 ? -4.885 9.714 3.953 1.00 96.12 219 VAL A CA 1
ATOM 1719 C C . VAL A 1 219 ? -3.823 9.671 2.858 1.00 96.12 219 VAL A C 1
ATOM 1721 O O . VAL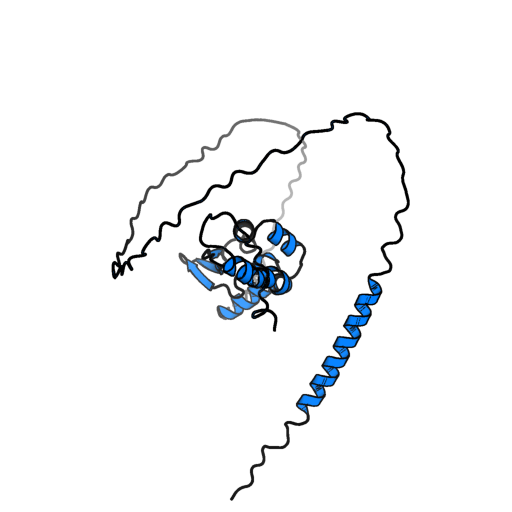 A 1 219 ? -2.633 9.820 3.136 1.00 96.12 219 VAL A O 1
ATOM 1724 N N . LEU A 1 220 ? -4.246 9.510 1.601 1.00 96.56 220 LEU A N 1
ATOM 1725 C CA . LEU A 1 220 ? -3.335 9.524 0.462 1.00 96.56 220 LEU A CA 1
ATOM 1726 C C . LEU A 1 220 ? -2.652 10.892 0.300 1.00 96.56 220 LEU A C 1
ATOM 1728 O O . LEU A 1 220 ? -1.434 10.941 0.157 1.00 96.56 220 LEU A O 1
ATOM 1732 N N . LYS A 1 221 ? -3.405 11.995 0.406 1.00 96.75 221 LYS A N 1
ATOM 1733 C CA . LYS A 1 221 ? -2.861 13.366 0.382 1.00 96.75 221 LYS A CA 1
ATOM 1734 C C . LYS A 1 221 ? -1.899 13.630 1.541 1.00 96.75 221 LYS A C 1
ATOM 1736 O O . LYS A 1 221 ? -0.851 14.238 1.337 1.00 96.75 221 LYS A O 1
ATOM 1741 N N . ALA A 1 222 ? -2.228 13.154 2.743 1.00 95.56 222 ALA A N 1
ATOM 1742 C CA . ALA A 1 222 ? -1.339 13.255 3.897 1.00 95.56 222 ALA A CA 1
ATOM 1743 C C . ALA A 1 222 ? -0.030 12.484 3.656 1.00 95.56 222 ALA A C 1
ATOM 1745 O O . ALA A 1 222 ? 1.048 13.009 3.925 1.00 95.56 222 ALA A O 1
ATOM 1746 N N . ALA A 1 223 ? -0.101 11.283 3.078 1.00 95.81 223 ALA A N 1
ATOM 1747 C CA . ALA A 1 223 ? 1.083 10.508 2.714 1.00 95.81 223 ALA A CA 1
ATOM 1748 C C . ALA A 1 223 ? 1.920 11.177 1.618 1.00 95.81 223 ALA A C 1
ATOM 1750 O O . ALA A 1 223 ? 3.140 11.186 1.720 1.00 95.81 223 ALA A O 1
ATOM 1751 N N . ASP A 1 224 ? 1.288 11.784 0.611 1.00 95.50 224 ASP A N 1
ATOM 1752 C CA . ASP A 1 224 ? 1.989 12.521 -0.448 1.00 95.50 224 ASP A CA 1
ATOM 1753 C C . ASP A 1 224 ? 2.756 13.747 0.088 1.00 95.50 224 ASP A C 1
ATOM 1755 O O . ASP A 1 224 ? 3.733 14.177 -0.526 1.00 95.50 224 ASP A O 1
ATOM 1759 N N . SER A 1 225 ? 2.349 14.305 1.237 1.00 95.31 225 SER A N 1
ATOM 1760 C CA . SER A 1 225 ? 3.081 15.395 1.903 1.00 95.31 225 SER A CA 1
ATOM 1761 C C . SER A 1 225 ? 4.391 14.939 2.563 1.00 95.31 225 SER A C 1
ATOM 1763 O O . SER A 1 225 ? 5.272 15.758 2.839 1.00 95.31 225 SER A O 1
ATOM 1765 N N . VAL A 1 226 ? 4.548 13.629 2.773 1.00 94.94 226 VAL A N 1
ATOM 1766 C CA . VAL A 1 226 ? 5.717 13.003 3.393 1.00 94.94 226 VAL A CA 1
ATOM 1767 C C . VAL A 1 226 ? 6.600 12.390 2.305 1.00 94.94 226 VAL A C 1
ATOM 1769 O O . VAL A 1 226 ? 6.140 11.673 1.420 1.00 94.94 226 VAL A O 1
ATOM 1772 N N . LYS A 1 227 ? 7.907 12.660 2.360 1.00 89.62 227 LYS A N 1
ATOM 1773 C CA . LYS A 1 227 ? 8.847 12.245 1.303 1.00 89.62 227 LYS A CA 1
ATOM 1774 C C . LYS A 1 227 ? 9.282 10.783 1.409 1.00 89.62 227 LYS A C 1
ATOM 1776 O O . LYS A 1 227 ? 9.716 10.222 0.409 1.00 89.62 227 LYS A O 1
ATOM 1781 N N . SER A 1 228 ? 9.202 10.186 2.599 1.00 92.44 228 SER A N 1
ATOM 1782 C CA . SER A 1 228 ? 9.693 8.832 2.859 1.00 92.44 228 SER A CA 1
ATOM 1783 C C . SER A 1 228 ? 8.559 7.838 3.095 1.00 92.44 228 SER A C 1
ATOM 1785 O O . SER A 1 228 ? 7.701 8.037 3.956 1.00 92.44 228 SER A O 1
ATOM 1787 N N . ALA A 1 229 ? 8.600 6.705 2.391 1.00 93.12 229 ALA A N 1
ATOM 1788 C CA . ALA A 1 229 ? 7.655 5.611 2.595 1.00 93.12 229 ALA A CA 1
ATOM 1789 C C . ALA A 1 229 ? 7.729 5.014 4.014 1.00 93.12 229 ALA A C 1
ATOM 1791 O O . ALA A 1 229 ? 6.709 4.566 4.538 1.00 93.12 229 ALA A O 1
ATOM 1792 N N . THR A 1 230 ? 8.902 5.012 4.658 1.00 92.88 230 THR A N 1
ATOM 1793 C CA . THR A 1 230 ? 9.052 4.495 6.030 1.00 92.88 230 THR A CA 1
ATOM 1794 C C . THR A 1 230 ? 8.336 5.387 7.041 1.00 92.88 230 THR A C 1
ATOM 1796 O O . THR A 1 230 ? 7.569 4.892 7.862 1.00 92.88 230 THR A O 1
ATOM 1799 N N . GLU A 1 231 ? 8.488 6.706 6.908 1.00 93.75 231 GLU A N 1
ATOM 1800 C CA . GLU A 1 231 ? 7.816 7.689 7.763 1.00 93.75 231 GLU A CA 1
ATOM 1801 C C . GLU A 1 231 ? 6.292 7.618 7.612 1.00 93.75 231 GLU A C 1
ATOM 1803 O O . GLU A 1 231 ? 5.569 7.680 8.607 1.00 93.75 231 GLU A O 1
ATOM 1808 N N . VAL A 1 232 ? 5.787 7.435 6.385 1.00 96.06 232 VAL A N 1
ATOM 1809 C CA . VAL A 1 232 ? 4.348 7.231 6.144 1.00 96.06 232 VAL A CA 1
ATOM 1810 C C . VAL A 1 232 ? 3.858 5.944 6.810 1.00 96.06 232 VAL A C 1
ATOM 1812 O O . VAL A 1 232 ? 2.778 5.940 7.408 1.00 96.06 232 VAL A O 1
ATOM 1815 N N . ARG A 1 233 ? 4.640 4.856 6.743 1.00 94.81 233 ARG A N 1
ATOM 1816 C CA . ARG A 1 233 ? 4.275 3.578 7.375 1.00 94.81 233 ARG A CA 1
ATOM 1817 C C . ARG A 1 233 ? 4.132 3.702 8.881 1.00 94.81 233 ARG A C 1
ATOM 1819 O O . ARG A 1 233 ? 3.165 3.191 9.435 1.00 94.81 233 ARG A O 1
ATOM 1826 N N . GLU A 1 234 ? 5.074 4.363 9.534 1.00 93.75 234 GLU A N 1
ATOM 1827 C CA . GLU A 1 234 ? 5.092 4.463 10.993 1.00 93.75 234 GLU A CA 1
ATOM 1828 C C . GLU A 1 234 ? 4.053 5.463 11.508 1.00 93.75 234 GLU A C 1
ATOM 1830 O O . GLU A 1 234 ? 3.263 5.132 12.396 1.00 93.75 234 GLU A O 1
ATOM 1835 N N . ASN A 1 235 ? 4.009 6.660 10.916 1.00 93.38 235 ASN A N 1
ATOM 1836 C CA . ASN A 1 235 ? 3.220 7.770 11.449 1.00 93.38 235 ASN A CA 1
ATOM 1837 C C . ASN A 1 235 ? 1.762 7.748 10.986 1.00 93.38 235 ASN A C 1
ATOM 1839 O O . ASN A 1 235 ? 0.864 8.029 11.778 1.00 93.38 235 ASN A O 1
ATOM 1843 N N . ILE A 1 236 ? 1.506 7.419 9.716 1.00 92.69 236 ILE A N 1
ATOM 1844 C CA . ILE A 1 236 ? 0.163 7.511 9.121 1.00 92.69 236 ILE A CA 1
ATOM 1845 C C . ILE A 1 236 ? -0.495 6.133 9.107 1.00 92.69 236 ILE A C 1
ATOM 1847 O O . ILE A 1 236 ? -1.513 5.916 9.757 1.00 92.69 236 ILE A O 1
ATOM 1851 N N . VAL A 1 237 ? 0.103 5.169 8.408 1.00 93.25 237 VAL A N 1
ATOM 1852 C CA . VAL A 1 237 ? -0.474 3.821 8.286 1.00 93.25 237 VAL A CA 1
ATOM 1853 C C . VAL A 1 237 ? -0.516 3.137 9.654 1.00 93.25 237 VAL A C 1
ATOM 1855 O O . VAL A 1 237 ? -1.551 2.608 10.051 1.00 93.25 237 VAL A O 1
ATOM 1858 N N . GLY A 1 238 ? 0.576 3.200 10.416 1.00 91.69 238 GLY A N 1
ATOM 1859 C CA . GLY A 1 238 ? 0.684 2.606 11.744 1.00 91.69 238 GLY A CA 1
ATOM 1860 C C . GLY A 1 238 ? -0.312 3.190 12.745 1.00 91.69 238 GLY A C 1
ATOM 1861 O O . GLY A 1 238 ? -0.916 2.432 13.507 1.00 91.69 238 GLY A O 1
ATOM 1862 N N . SER A 1 239 ? -0.538 4.508 12.723 1.00 90.06 239 SER A N 1
ATOM 1863 C CA . SER A 1 239 ? -1.530 5.145 13.597 1.00 90.06 239 SER A CA 1
ATOM 1864 C C . SER A 1 239 ? -2.957 4.750 13.216 1.00 90.06 239 SER A C 1
ATOM 1866 O O . SER A 1 239 ? -3.713 4.339 14.092 1.00 90.06 239 SER A O 1
ATOM 1868 N N . ILE A 1 240 ? -3.308 4.752 11.925 1.00 88.81 240 ILE A N 1
ATOM 1869 C CA . ILE A 1 240 ? -4.637 4.333 11.448 1.00 88.81 240 ILE A CA 1
ATOM 1870 C C . ILE A 1 240 ? -4.904 2.865 11.788 1.00 88.81 240 ILE A C 1
ATOM 1872 O O . ILE A 1 240 ? -5.988 2.528 12.260 1.00 88.81 240 ILE A O 1
ATOM 1876 N N . LEU A 1 241 ? -3.919 1.983 11.604 1.00 87.62 241 LEU A N 1
ATOM 1877 C CA . LEU A 1 241 ? -4.066 0.564 11.932 1.00 87.62 241 LEU A CA 1
ATOM 1878 C C . LEU A 1 241 ? -4.274 0.325 13.438 1.00 87.62 241 LEU A C 1
ATOM 1880 O O . LEU A 1 241 ? -4.983 -0.616 13.799 1.00 87.62 241 LEU A O 1
ATOM 1884 N N . ARG A 1 242 ? -3.689 1.163 14.306 1.00 85.94 242 ARG A N 1
ATOM 1885 C CA . ARG A 1 242 ? -3.882 1.110 15.767 1.00 85.94 242 ARG A CA 1
ATOM 1886 C C . ARG A 1 242 ? -5.227 1.708 16.182 1.00 85.94 242 ARG A C 1
ATOM 1888 O O . ARG A 1 242 ? -6.002 1.043 16.860 1.00 85.94 242 ARG A O 1
ATOM 1895 N N . THR A 1 243 ? -5.532 2.927 15.741 1.00 82.06 243 THR A N 1
ATOM 1896 C CA . THR A 1 243 ? -6.772 3.640 16.090 1.00 82.06 243 THR A CA 1
ATOM 1897 C C . THR A 1 243 ? -8.001 2.951 15.508 1.00 82.06 243 THR A C 1
ATOM 1899 O O . THR A 1 243 ? -9.001 2.788 16.200 1.00 82.06 243 THR A O 1
ATOM 1902 N N . GLY A 1 244 ? -7.913 2.449 14.275 1.00 70.50 244 GLY A N 1
ATOM 1903 C CA . GLY A 1 244 ? -8.982 1.681 13.640 1.00 70.50 244 GLY A CA 1
ATOM 1904 C C . GLY A 1 244 ? -9.330 0.397 14.398 1.00 70.50 244 GLY A C 1
ATOM 1905 O O . GLY A 1 244 ? -10.476 -0.036 14.354 1.00 70.50 244 GLY A O 1
ATOM 1906 N N . SER A 1 245 ? -8.393 -0.182 15.162 1.00 64.75 245 SER A N 1
ATOM 1907 C CA . SER A 1 245 ? -8.699 -1.295 16.074 1.00 64.75 245 SER A CA 1
ATOM 1908 C C . SER A 1 245 ? -9.656 -0.877 17.189 1.00 64.75 245 SER A C 1
ATOM 1910 O O . SER A 1 245 ? -10.500 -1.670 17.593 1.00 64.75 245 SER A O 1
ATOM 1912 N N . ILE A 1 246 ? -9.532 0.359 17.676 1.00 66.81 246 ILE A N 1
ATOM 1913 C CA . ILE A 1 246 ? -10.401 0.914 18.715 1.00 66.81 246 ILE A CA 1
ATOM 1914 C C . ILE A 1 246 ? -11.764 1.224 18.102 1.00 66.81 246 ILE A C 1
ATOM 1916 O O . ILE A 1 246 ? -12.774 0.728 18.589 1.00 66.81 246 ILE A O 1
ATOM 1920 N N . THR A 1 247 ? -11.804 1.957 16.983 1.00 67.56 247 THR A N 1
ATOM 1921 C CA . THR A 1 247 ? -13.064 2.268 16.291 1.00 67.56 247 THR A CA 1
ATOM 1922 C C . THR A 1 247 ? -13.834 1.002 15.931 1.00 67.56 247 THR A C 1
ATOM 1924 O O . THR A 1 247 ? -15.031 0.958 16.174 1.00 67.56 247 THR A O 1
ATOM 1927 N N . ARG A 1 248 ? -13.155 -0.049 15.451 1.00 63.84 248 ARG A N 1
ATOM 1928 C CA . ARG A 1 248 ? -13.773 -1.348 15.152 1.00 63.84 248 ARG A CA 1
ATOM 1929 C C . ARG A 1 248 ? -14.232 -2.101 16.401 1.00 63.84 248 ARG A C 1
ATOM 1931 O O . ARG A 1 248 ? -15.269 -2.749 16.359 1.00 63.84 248 ARG A O 1
ATOM 1938 N N . ALA A 1 249 ? -13.503 -2.020 17.516 1.00 62.56 249 ALA A N 1
ATOM 1939 C CA . ALA A 1 249 ? -13.956 -2.601 18.784 1.00 62.56 249 ALA A CA 1
ATOM 1940 C C . ALA A 1 249 ? -15.252 -1.941 19.292 1.00 62.56 249 ALA A C 1
ATOM 1942 O O . ALA A 1 249 ? -16.063 -2.593 19.946 1.00 62.56 249 ALA A O 1
ATOM 1943 N N . PHE A 1 250 ? -15.461 -0.667 18.950 1.00 65.69 250 PHE A N 1
ATOM 1944 C CA . PHE A 1 250 ? -16.689 0.074 19.242 1.00 65.69 250 PHE A CA 1
ATOM 1945 C C . PHE A 1 250 ? -17.678 0.130 18.068 1.00 65.69 250 PHE A C 1
ATOM 1947 O O . PHE A 1 250 ? -18.762 0.700 18.218 1.00 65.69 250 PHE A O 1
ATOM 1954 N N . GLU A 1 251 ? -17.340 -0.461 16.919 1.00 71.00 251 GLU A N 1
ATOM 1955 C CA . GLU A 1 251 ? -18.215 -0.558 15.757 1.00 71.00 251 GLU A CA 1
ATOM 1956 C C . GLU A 1 251 ? -19.316 -1.553 16.113 1.00 71.00 251 GLU A C 1
ATOM 1958 O O . GLU A 1 251 ? -19.150 -2.774 16.083 1.00 71.00 251 GLU A O 1
ATOM 1963 N N . ARG A 1 252 ? -20.444 -1.006 16.571 1.00 66.00 252 ARG A N 1
ATOM 1964 C CA . ARG A 1 252 ? -21.598 -1.794 16.987 1.00 66.00 252 ARG A CA 1
ATOM 1965 C C . ARG A 1 252 ? -22.070 -2.606 15.786 1.00 66.00 252 ARG A C 1
ATOM 1967 O O . ARG A 1 252 ? -22.461 -2.040 14.768 1.00 66.00 252 ARG A O 1
ATOM 1974 N N . LYS A 1 253 ? -22.091 -3.933 15.917 1.00 62.31 253 LYS A N 1
ATOM 1975 C CA . LYS A 1 253 ? -22.817 -4.803 14.987 1.00 62.31 253 LYS A CA 1
ATOM 1976 C C . LYS A 1 253 ? -24.321 -4.539 15.148 1.00 62.31 253 LYS A C 1
ATOM 1978 O O . LYS A 1 253 ? -24.976 -5.165 15.971 1.00 62.31 253 LYS A O 1
ATOM 1983 N N . GLY A 1 254 ? -24.849 -3.563 14.411 1.00 65.56 254 GLY A N 1
ATOM 1984 C CA . GLY A 1 254 ? -26.279 -3.257 14.342 1.00 65.56 254 GLY A CA 1
ATOM 1985 C C . GLY A 1 254 ? -26.558 -1.787 14.031 1.00 65.56 254 GLY A C 1
ATOM 1986 O O . GLY A 1 254 ? -25.950 -0.899 14.620 1.00 65.56 254 GLY A O 1
ATOM 1987 N N . GLN A 1 255 ? -27.532 -1.517 13.154 1.00 66.38 255 GLN A N 1
ATOM 1988 C CA . GLN A 1 255 ? -28.007 -0.164 12.800 1.00 66.38 255 GLN A CA 1
ATOM 1989 C C . GLN A 1 255 ? -28.801 0.529 13.930 1.00 66.38 255 GLN A C 1
ATOM 1991 O O . GLN A 1 255 ? -29.567 1.463 13.695 1.00 66.38 255 GLN A O 1
ATOM 1996 N N . GLY A 1 256 ? -28.663 0.066 15.173 1.00 78.75 256 GLY A N 1
ATOM 1997 C CA . GLY A 1 256 ? -29.368 0.643 16.308 1.00 78.75 256 GLY A CA 1
ATOM 1998 C C . GLY A 1 256 ? -28.910 2.079 16.554 1.00 78.75 256 GLY A C 1
ATOM 1999 O O . GLY A 1 256 ? -27.709 2.358 16.593 1.00 78.75 256 GLY A O 1
ATOM 2000 N N . LYS A 1 257 ? -29.868 2.991 16.762 1.00 78.81 257 LYS A N 1
ATOM 2001 C CA . LYS A 1 257 ? -29.590 4.363 17.205 1.00 78.81 257 LYS A CA 1
ATOM 2002 C C . LYS A 1 257 ? -28.639 4.308 18.403 1.00 78.81 257 LYS A C 1
ATOM 2004 O O . LYS A 1 257 ? -28.891 3.575 19.359 1.00 78.81 257 LYS A O 1
ATOM 2009 N N . VAL A 1 258 ? -27.552 5.080 18.361 1.00 73.12 258 VAL A N 1
ATOM 2010 C CA . VAL A 1 258 ? -26.609 5.184 19.480 1.00 73.12 258 VAL A CA 1
ATOM 2011 C C . VAL A 1 258 ? -27.336 5.817 20.668 1.00 73.12 258 VAL A C 1
ATOM 2013 O O . VAL A 1 258 ? -27.417 7.034 20.799 1.00 73.12 258 VAL A O 1
ATOM 2016 N N . THR A 1 259 ? -27.911 4.986 21.532 1.00 77.12 259 THR A N 1
ATOM 2017 C CA . THR A 1 259 ? -28.477 5.418 22.807 1.00 77.12 259 THR A CA 1
ATOM 2018 C C . THR A 1 259 ? -27.362 5.442 23.839 1.00 77.12 259 THR A C 1
ATOM 2020 O O . THR A 1 259 ? -26.846 4.396 24.235 1.00 77.12 259 THR A O 1
ATOM 2023 N N . TYR A 1 260 ? -26.963 6.643 24.250 1.00 76.25 260 TYR A N 1
ATOM 2024 C CA . TYR A 1 260 ? -26.164 6.841 25.453 1.00 76.25 260 TYR A CA 1
ATOM 2025 C C . TYR A 1 260 ? -27.106 6.797 26.655 1.00 76.25 260 TYR A C 1
ATOM 2027 O O . TYR A 1 260 ? -27.971 7.660 26.794 1.00 76.25 260 TYR A O 1
ATOM 2035 N N . SER A 1 261 ? -26.965 5.793 27.522 1.00 78.44 261 SER A N 1
ATOM 2036 C CA . SER A 1 261 ? -27.626 5.830 28.826 1.00 78.44 261 SER A CA 1
ATOM 2037 C C . SER A 1 261 ? -26.749 6.612 29.794 1.00 78.44 261 SER A C 1
ATOM 2039 O O . SER A 1 261 ? -25.652 6.166 30.128 1.00 78.44 261 SER A O 1
ATOM 2041 N N . HIS A 1 262 ? -27.234 7.752 30.269 1.00 80.69 262 HIS A N 1
ATOM 2042 C CA . HIS A 1 262 ? -26.602 8.470 31.367 1.00 80.69 262 HIS A CA 1
ATOM 2043 C C . HIS A 1 262 ? -27.075 7.826 32.677 1.00 80.69 262 HIS A C 1
ATOM 2045 O O . HIS A 1 262 ? -28.106 8.198 33.231 1.00 80.69 262 HIS A O 1
ATOM 2051 N N . ARG A 1 263 ? -26.389 6.773 33.128 1.00 84.75 263 ARG A N 1
ATOM 2052 C CA . ARG A 1 263 ? -26.628 6.206 34.461 1.00 84.75 263 ARG A CA 1
ATOM 2053 C C . ARG A 1 263 ? -25.674 6.888 35.431 1.00 84.75 263 ARG A C 1
ATOM 2055 O O . ARG A 1 263 ? -24.470 6.867 35.203 1.00 84.75 263 ARG A O 1
ATOM 2062 N N . GLN A 1 264 ? -26.210 7.515 36.477 1.00 90.12 264 GLN A N 1
ATOM 2063 C CA . GLN A 1 264 ? -25.380 8.015 37.572 1.00 90.12 264 GLN A CA 1
ATOM 2064 C C . GLN A 1 264 ? -24.676 6.829 38.238 1.00 90.12 264 GLN A C 1
ATOM 2066 O O . GLN A 1 264 ? -25.326 5.828 38.547 1.00 90.12 264 GLN A O 1
ATOM 2071 N N . HIS A 1 265 ? -23.363 6.947 38.440 1.00 84.69 265 HIS A N 1
ATOM 2072 C CA . HIS A 1 265 ? -22.587 5.937 39.151 1.00 84.69 265 HIS A CA 1
ATOM 2073 C C . HIS A 1 265 ? -23.139 5.745 40.557 1.00 84.69 265 HIS A C 1
ATOM 2075 O O . HIS A 1 265 ? -23.435 6.711 41.267 1.00 84.69 265 HIS A O 1
ATOM 2081 N N . THR A 1 266 ? -23.293 4.488 40.963 1.00 89.00 266 THR A N 1
ATOM 2082 C CA . THR A 1 266 ? -23.744 4.201 42.324 1.00 89.00 266 THR A CA 1
ATOM 2083 C C . THR A 1 266 ? -22.578 4.300 43.303 1.00 89.00 266 THR A C 1
ATOM 2085 O O . THR A 1 266 ? -21.406 4.145 42.955 1.00 89.00 266 THR A O 1
ATOM 2088 N N . ARG A 1 267 ? -22.900 4.524 44.578 1.00 82.19 267 ARG A N 1
ATOM 2089 C CA . ARG A 1 267 ? -21.926 4.657 45.674 1.00 82.19 267 ARG A CA 1
ATOM 2090 C C . ARG A 1 267 ? -21.063 3.398 45.889 1.00 82.19 267 ARG A C 1
ATOM 2092 O O . ARG A 1 267 ? -20.058 3.465 46.582 1.00 82.19 267 ARG A O 1
ATOM 2099 N N . VAL A 1 268 ? -21.465 2.263 45.311 1.00 87.50 268 VAL A N 1
ATOM 2100 C CA . VAL A 1 268 ? -20.709 0.998 45.316 1.00 87.50 268 VAL A CA 1
ATOM 2101 C C . VAL A 1 268 ? -19.663 0.964 44.197 1.00 87.50 268 VAL A C 1
ATOM 2103 O O . VAL A 1 268 ? -18.595 0.398 44.389 1.00 87.50 268 VAL A O 1
ATOM 2106 N N . GLU A 1 269 ? -19.947 1.599 43.058 1.00 84.06 269 GLU A N 1
ATOM 2107 C CA . GLU A 1 269 ? -19.024 1.727 41.919 1.00 84.06 269 GLU A CA 1
ATOM 2108 C C . GLU A 1 269 ? -17.991 2.842 42.132 1.00 84.06 269 GLU A C 1
ATOM 2110 O O . GLU A 1 269 ? -16.930 2.834 41.518 1.00 84.06 269 GLU A O 1
ATOM 2115 N N . THR A 1 270 ? -18.301 3.799 43.011 1.00 84.31 270 THR A N 1
ATOM 2116 C CA . THR A 1 270 ? -17.407 4.903 43.382 1.00 84.31 270 THR A CA 1
ATOM 2117 C C . THR A 1 270 ? -16.664 4.529 44.666 1.00 84.31 270 THR A C 1
ATOM 2119 O O . THR A 1 270 ? -17.074 4.923 45.760 1.00 84.31 270 THR A O 1
ATOM 2122 N N . LYS A 1 271 ? -15.619 3.708 44.558 1.00 61.94 271 LYS A N 1
ATOM 2123 C CA . LYS A 1 271 ? -14.763 3.331 45.690 1.00 61.94 271 LYS A CA 1
ATOM 2124 C C . LYS A 1 271 ? -13.293 3.378 45.319 1.00 61.94 271 LYS A C 1
ATOM 2126 O O . LYS A 1 271 ? -12.970 2.957 44.189 1.00 61.94 271 LYS A O 1
#